Protein AF-A0A8D8CVH4-F1 (afdb_monomer_lite)

Sequence (253 aa):
HSLKVRNIEPQYGFVSPDFIPFRFASGGGRELHFIEEKEIDLAEVIQTAPPKIPLDITLRAHWLCVDGVQPTIPENPPPLSKDVQALDSVNPVNKLDKAHIKDTTGKPAIGKAHKLKNVETVHVKQLATHELSVEQQLYYKEITEACVGSDEARRAEALTSLACDPGLHEMLPRMCTFIAEGVKVNVVQNNLALLIYLMRMVRALLDNPALYLEKYLHELIPSVSTCIVSRQLCMRPELDNHWALRDFAARLM

pLDDT: mean 79.5, std 17.19, range [31.86, 95.38]

Foldseek 3Di:
DVCVVVVHDDDPDPDDPDDFDFDWDDDDPDIDTDTDDDDDDPVVVVPDDDDDDDDDDDDDDDDCDDPNHGDPDPVYDDDDDPVVVVVCVVDVVVVVVVVVVPPPDDDPDDDDPPPPPPPPPPPPVPPPPPVQPPVRVVLLVQLVCQLQDPDPVSNVVSLQCLQEPLPCASVVVVLLVCLLVQLVVQQVVLPLVSLQSSLSSLVSNVNRPSYDCVVSCVSNVVSLVCLQPPPGNHPDPVPDPSVVSNVSSVVSD

InterPro domains:
  IPR011442 TAF6, C-terminal HEAT repeat domain [PF07571] (129-253)
  IPR011442 TAF6, C-terminal HEAT repeat domain [cd08050] (130-253)
  IPR037796 Transcription initiation factor TFIID subunit 6 [PTHR10221] (2-253)
  IPR046344 TAF6, C-terminal HEAT repeat domain superfamily [G3DSA:1.25.40.770] (128-253)

Structure (mmCIF, N/CA/C/O backbone):
data_AF-A0A8D8CVH4-F1
#
_entry.id   AF-A0A8D8CVH4-F1
#
loop_
_atom_site.group_PDB
_atom_site.id
_atom_site.type_symbol
_atom_site.label_atom_id
_atom_site.label_alt_id
_atom_site.label_comp_id
_atom_site.label_asym_id
_atom_site.label_entity_id
_atom_site.label_seq_id
_atom_site.pdbx_PDB_ins_code
_atom_site.Cartn_x
_atom_site.Cartn_y
_atom_site.Cartn_z
_atom_site.occupancy
_atom_site.B_iso_or_equiv
_atom_site.auth_seq_id
_atom_site.auth_comp_id
_atom_site.auth_asym_id
_atom_site.auth_atom_id
_atom_site.pdbx_PDB_model_num
ATOM 1 N N . HIS A 1 1 ? -19.198 -13.249 38.532 1.00 79.38 1 HIS A N 1
ATOM 2 C CA . HIS A 1 1 ? -18.646 -14.459 37.875 1.00 79.38 1 HIS A CA 1
ATOM 3 C C . HIS A 1 1 ? -17.746 -15.277 38.810 1.00 79.38 1 HIS A C 1
ATOM 5 O O . HIS A 1 1 ? -17.952 -16.476 38.938 1.00 79.38 1 HIS A O 1
ATOM 11 N N . SER A 1 2 ? -16.801 -14.654 39.522 1.00 89.50 2 SER A N 1
ATOM 12 C CA . SER A 1 2 ? -15.841 -15.345 40.405 1.00 89.50 2 SER A CA 1
ATOM 13 C C . SER A 1 2 ? -16.466 -16.130 41.571 1.00 89.50 2 SER A C 1
ATOM 15 O O . SER A 1 2 ? -15.973 -17.204 41.898 1.00 89.50 2 SER A O 1
ATOM 17 N N . LEU A 1 3 ? -17.569 -15.646 42.162 1.00 90.81 3 LEU A N 1
ATOM 18 C CA . LEU A 1 3 ? -18.294 -16.355 43.236 1.00 90.81 3 LEU A CA 1
ATOM 19 C C . LEU A 1 3 ? -18.851 -17.707 42.763 1.00 90.81 3 LEU A C 1
ATOM 21 O O . LEU A 1 3 ? -18.673 -18.716 43.434 1.00 90.81 3 LEU A O 1
ATOM 25 N N . LYS A 1 4 ? -19.408 -17.744 41.545 1.00 91.31 4 LYS A N 1
ATOM 26 C CA . LYS A 1 4 ? -19.922 -18.966 40.910 1.00 91.31 4 LYS A CA 1
ATOM 27 C C . LYS A 1 4 ? -18.815 -19.995 40.666 1.00 91.31 4 LYS A C 1
ATOM 29 O O . LYS A 1 4 ? -19.024 -21.175 40.896 1.00 91.31 4 LYS A O 1
ATOM 34 N N . VAL A 1 5 ? -17.631 -19.549 40.238 1.00 95.38 5 VAL A N 1
ATOM 35 C CA . VAL A 1 5 ? -16.463 -20.427 40.022 1.00 95.38 5 VAL A CA 1
ATOM 36 C C . VAL A 1 5 ? -15.972 -21.049 41.333 1.00 95.38 5 VAL A C 1
ATOM 38 O O . VAL A 1 5 ? -15.478 -22.170 41.336 1.00 95.38 5 VAL A O 1
ATOM 41 N N . ARG A 1 6 ? -16.120 -20.336 42.454 1.00 93.88 6 ARG A N 1
ATOM 42 C CA . ARG A 1 6 ? -15.716 -20.803 43.788 1.00 93.88 6 ARG A CA 1
ATOM 43 C C . ARG A 1 6 ? -16.820 -21.544 44.550 1.00 93.88 6 ARG A C 1
ATOM 45 O O . ARG A 1 6 ? -16.617 -21.837 45.722 1.00 93.88 6 ARG A O 1
ATOM 52 N N . ASN A 1 7 ? -17.958 -21.843 43.916 1.00 92.62 7 ASN A N 1
ATOM 53 C CA . ASN A 1 7 ? -19.139 -22.434 44.563 1.00 92.62 7 ASN A CA 1
ATOM 54 C C . ASN A 1 7 ? -19.618 -21.652 45.801 1.00 92.62 7 ASN A C 1
ATOM 56 O O . ASN A 1 7 ? -20.109 -22.236 46.762 1.00 92.62 7 ASN A O 1
ATOM 60 N N . ILE A 1 8 ? -19.461 -20.328 45.782 1.00 94.62 8 ILE A N 1
ATOM 61 C CA . ILE A 1 8 ? -19.985 -19.435 46.817 1.00 94.62 8 ILE A CA 1
ATOM 62 C C . ILE A 1 8 ? -21.368 -18.956 46.370 1.00 94.62 8 ILE A C 1
ATOM 64 O O . ILE A 1 8 ? -21.587 -18.708 45.179 1.00 94.62 8 ILE A O 1
ATOM 68 N N . GLU A 1 9 ? -22.288 -18.815 47.324 1.00 93.00 9 GLU A N 1
ATOM 69 C CA . GLU A 1 9 ? -23.633 -18.300 47.072 1.00 93.00 9 GLU A CA 1
ATOM 70 C C . GLU A 1 9 ? -23.592 -16.926 46.373 1.00 93.00 9 GLU A C 1
ATOM 72 O O . GLU A 1 9 ? -22.756 -16.071 46.698 1.00 93.00 9 GLU A O 1
ATOM 77 N N . PRO A 1 10 ? -24.458 -16.700 45.369 1.00 89.56 10 PRO A N 1
ATOM 78 C CA . PRO A 1 10 ? -24.497 -15.442 44.643 1.00 89.56 10 PRO A CA 1
ATOM 79 C C . PRO A 1 10 ? -25.004 -14.310 45.538 1.00 89.56 10 PRO A C 1
ATOM 81 O O . PRO A 1 10 ? -26.037 -14.419 46.192 1.00 89.56 10 PRO A O 1
ATOM 84 N N . GLN A 1 11 ? -24.292 -13.188 45.511 1.00 88.62 11 GLN A N 1
ATOM 85 C CA . GLN A 1 11 ? -24.735 -11.951 46.138 1.00 88.62 11 GLN A CA 1
ATOM 86 C C . GLN A 1 11 ? -25.621 -11.169 45.160 1.00 88.62 11 GLN A C 1
ATOM 88 O O . GLN A 1 11 ? -25.183 -10.816 44.062 1.00 88.62 11 GLN A O 1
ATOM 93 N N . TYR A 1 12 ? -26.869 -10.918 45.554 1.00 88.19 12 TYR A N 1
ATOM 94 C CA . TYR A 1 12 ? -27.852 -10.155 44.780 1.00 88.19 12 TYR A CA 1
ATOM 95 C C . TYR A 1 12 ? -27.855 -8.676 45.193 1.00 88.19 12 TYR A C 1
ATOM 97 O O . TYR A 1 12 ? -27.412 -8.340 46.285 1.00 88.19 12 TYR A O 1
ATOM 105 N N . GLY A 1 13 ? -28.346 -7.792 44.318 1.00 84.62 13 GLY A N 1
ATOM 106 C CA . GLY A 1 13 ? -28.493 -6.357 44.618 1.00 84.62 13 GLY A CA 1
ATOM 107 C C . GLY A 1 13 ? -27.258 -5.485 44.354 1.00 84.62 13 GLY A C 1
ATOM 108 O O . GLY A 1 13 ? -27.301 -4.289 44.595 1.00 84.62 13 GLY A O 1
ATOM 109 N N . PHE A 1 14 ? -26.173 -6.043 43.805 1.00 82.69 14 PHE A N 1
ATOM 110 C CA . PHE A 1 14 ? -24.928 -5.308 43.511 1.00 82.69 14 PHE A CA 1
ATOM 111 C C . PHE A 1 14 ? -24.824 -4.786 42.069 1.00 82.69 14 PHE A C 1
ATOM 113 O O . PHE A 1 14 ? -23.746 -4.411 41.614 1.00 82.69 14 PHE A O 1
ATOM 120 N N . VAL A 1 15 ? -25.929 -4.793 41.324 1.00 81.56 15 VAL A N 1
ATOM 121 C CA . VAL A 1 15 ? -25.988 -4.271 39.956 1.00 81.56 15 VAL A CA 1
ATOM 122 C C . VAL A 1 15 ? -26.946 -3.090 39.964 1.00 81.56 15 VAL A C 1
ATOM 124 O O . VAL A 1 15 ? -28.157 -3.280 39.952 1.00 81.56 15 VAL A O 1
ATOM 127 N N . SER A 1 16 ? -26.388 -1.883 40.012 1.00 79.19 16 SER A N 1
ATOM 128 C CA . SER A 1 16 ? -27.126 -0.631 39.849 1.00 79.19 16 SER A CA 1
ATOM 129 C C . SER A 1 16 ? -26.650 0.055 38.567 1.00 79.19 16 SER A C 1
ATOM 131 O O . SER A 1 16 ? -25.435 0.143 38.365 1.00 79.19 16 SER A O 1
ATOM 133 N N . PRO A 1 17 ? -27.558 0.523 37.691 1.00 74.50 17 PRO A N 1
ATOM 134 C CA . PRO A 1 17 ? -27.182 1.389 36.576 1.00 74.50 17 PRO A CA 1
ATOM 135 C C . PRO A 1 17 ? -26.706 2.766 37.064 1.00 74.50 17 PRO A C 1
ATOM 137 O O . PRO A 1 17 ? -25.886 3.400 36.402 1.00 74.50 17 PRO A O 1
ATOM 140 N N . ASP A 1 18 ? -27.184 3.199 38.232 1.00 77.00 18 ASP A N 1
A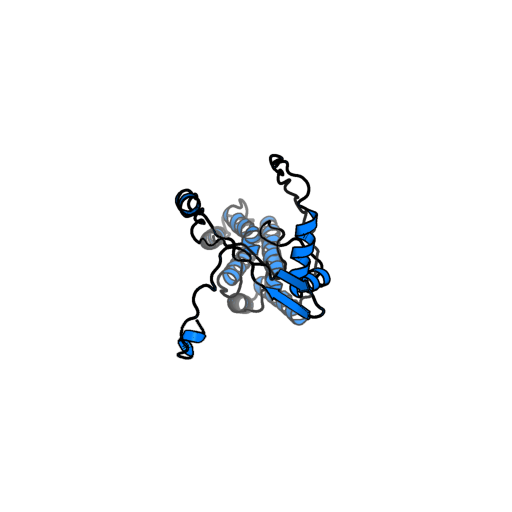TOM 141 C CA . ASP A 1 18 ? -26.884 4.502 38.807 1.00 77.00 18 ASP A CA 1
ATOM 142 C C . ASP A 1 18 ? -25.694 4.440 39.765 1.00 77.00 18 ASP A C 1
ATOM 144 O O . ASP A 1 18 ? -25.484 3.454 40.480 1.00 77.00 18 ASP A O 1
ATOM 148 N N . PHE A 1 19 ? -24.928 5.531 39.799 1.00 79.75 19 PHE A N 1
ATOM 149 C CA . PHE A 1 19 ? -23.835 5.710 40.745 1.00 79.75 19 PHE A CA 1
ATOM 150 C C . PHE A 1 19 ? -24.379 5.884 42.169 1.00 79.75 19 PHE A C 1
ATOM 152 O O . PHE A 1 19 ? -25.115 6.829 42.448 1.00 79.75 19 PHE A O 1
ATOM 159 N N . ILE A 1 20 ? -23.967 4.998 43.079 1.00 78.38 20 ILE A N 1
ATOM 160 C CA . ILE A 1 20 ? -24.346 5.035 44.495 1.00 78.38 20 ILE A CA 1
ATOM 161 C C . ILE A 1 20 ? -23.150 5.564 45.305 1.00 78.38 20 ILE A C 1
ATOM 163 O O . ILE A 1 20 ? -22.201 4.813 45.544 1.00 78.38 20 ILE A O 1
ATOM 167 N N . PRO A 1 21 ? -23.139 6.847 45.716 1.00 78.06 21 PRO A N 1
ATOM 168 C CA . PRO A 1 21 ? -22.044 7.393 46.509 1.00 78.06 21 PRO A CA 1
ATOM 169 C C . PRO A 1 21 ? -22.054 6.836 47.936 1.00 78.06 21 PRO A C 1
ATOM 171 O O . PRO A 1 21 ? -23.101 6.773 48.581 1.00 78.06 21 PRO A O 1
ATOM 174 N N . PHE A 1 22 ? -20.871 6.529 48.473 1.00 78.31 22 PHE A N 1
ATOM 175 C CA . PHE A 1 22 ? -20.713 6.300 49.909 1.00 78.31 22 PHE A CA 1
ATOM 176 C C . PHE A 1 22 ? -20.937 7.614 50.655 1.00 78.31 22 PHE A C 1
ATOM 178 O O . PHE A 1 22 ? -20.214 8.589 50.433 1.00 78.31 22 PHE A O 1
ATOM 185 N N . ARG A 1 23 ? -21.936 7.649 51.540 1.00 78.88 23 ARG A N 1
ATOM 186 C CA . ARG A 1 23 ? -22.211 8.820 52.373 1.00 78.88 23 ARG A CA 1
ATOM 187 C C . ARG A 1 23 ? -21.583 8.667 53.749 1.00 78.88 23 ARG A C 1
ATOM 189 O O . ARG A 1 23 ? -21.316 7.563 54.225 1.00 78.88 23 ARG A O 1
ATOM 196 N N . PHE A 1 24 ? -21.318 9.811 54.364 1.00 79.50 24 PHE A N 1
ATOM 197 C CA . PHE A 1 24 ? -20.642 9.925 55.645 1.00 79.50 24 PHE A CA 1
ATOM 198 C C . PHE A 1 24 ? -21.585 10.543 56.672 1.00 79.50 24 PHE A C 1
ATOM 200 O O . PHE A 1 24 ? -22.189 11.586 56.410 1.00 79.50 24 PHE A O 1
ATOM 207 N N . ALA A 1 25 ? -21.687 9.919 57.842 1.00 73.81 25 ALA A N 1
ATOM 208 C CA . ALA A 1 25 ? -22.305 10.516 59.017 1.00 73.81 25 ALA A CA 1
ATOM 209 C C . ALA A 1 25 ? -21.262 10.598 60.140 1.00 73.81 25 ALA A C 1
ATOM 211 O O . ALA A 1 25 ? -20.613 9.603 60.467 1.00 73.81 25 ALA A O 1
ATOM 212 N N . SER A 1 26 ? -21.121 11.778 60.748 1.00 72.00 26 SER A N 1
ATOM 213 C CA . SER A 1 26 ? -20.300 11.982 61.945 1.00 72.00 26 SER A CA 1
ATOM 214 C C . SER A 1 26 ? -21.182 12.427 63.102 1.00 72.00 26 SER A C 1
ATOM 216 O O . SER A 1 26 ? -21.886 13.434 63.016 1.00 72.00 26 SER A O 1
ATOM 218 N N . GLY A 1 27 ? -21.156 11.648 64.182 1.00 66.56 27 GLY A N 1
ATOM 219 C CA . GLY A 1 27 ? -21.864 11.932 65.425 1.00 66.56 27 GLY A CA 1
ATOM 220 C C . GLY A 1 27 ? -21.229 11.165 66.584 1.00 66.56 27 GLY A C 1
ATOM 221 O O . GLY A 1 27 ? -21.054 9.953 66.509 1.00 66.56 27 GLY A O 1
ATOM 222 N N . GLY A 1 28 ? -20.847 11.869 67.656 1.00 67.25 28 GLY A N 1
ATOM 223 C CA . GLY A 1 28 ? -20.329 11.250 68.887 1.00 67.25 28 GLY A CA 1
ATOM 224 C C . GLY A 1 28 ? -18.870 10.764 68.851 1.00 67.25 28 GLY A C 1
ATOM 225 O O . GLY A 1 28 ? -18.497 9.934 69.674 1.00 67.25 28 GLY A O 1
ATOM 226 N N . GLY A 1 29 ? -18.039 11.260 67.926 1.00 73.25 29 GLY A N 1
ATOM 227 C CA . GLY A 1 29 ? -16.602 10.937 67.866 1.00 73.25 29 GLY A CA 1
ATOM 228 C C . GLY A 1 29 ? -16.249 9.643 67.121 1.00 73.25 29 GLY A C 1
ATOM 229 O O . GLY A 1 29 ? -15.123 9.166 67.239 1.00 73.25 29 GLY A O 1
ATOM 230 N N . ARG A 1 30 ? -17.189 9.068 66.359 1.00 71.75 30 ARG A N 1
ATOM 231 C CA . ARG A 1 30 ? -16.946 7.942 65.445 1.00 71.75 30 ARG A CA 1
ATOM 232 C C . ARG A 1 30 ? -17.431 8.289 64.043 1.00 71.75 30 ARG A C 1
ATOM 234 O O . ARG A 1 30 ? -18.472 8.920 63.880 1.00 71.75 30 ARG A O 1
ATOM 241 N N . GLU A 1 31 ? -16.663 7.853 63.057 1.00 76.69 31 GLU A N 1
ATOM 242 C CA . GLU A 1 31 ? -16.975 7.988 61.639 1.00 76.69 31 GLU A CA 1
ATOM 243 C C . GLU A 1 31 ? -17.727 6.743 61.161 1.00 76.69 31 GLU A C 1
ATOM 245 O O . GLU A 1 31 ? -17.272 5.619 61.387 1.00 76.69 31 GLU A O 1
ATOM 250 N N . LEU A 1 32 ? -18.895 6.932 60.540 1.00 80.12 32 LEU A N 1
ATOM 251 C CA . LEU A 1 32 ? -19.716 5.847 60.004 1.00 80.12 32 LEU A CA 1
ATOM 252 C C . LEU A 1 32 ? -20.032 6.110 58.530 1.00 80.12 32 LEU A C 1
ATOM 254 O O . LEU A 1 32 ? -20.471 7.200 58.151 1.00 80.12 32 LEU A O 1
ATOM 258 N N . HIS A 1 33 ? -19.837 5.080 57.709 1.00 80.56 33 HIS A N 1
ATOM 259 C CA . HIS A 1 33 ? -20.249 5.073 56.311 1.00 80.56 33 HIS A CA 1
ATOM 260 C C . HIS A 1 33 ? -21.588 4.365 56.175 1.00 80.56 33 HIS A C 1
ATOM 262 O O . HIS A 1 33 ? -21.781 3.285 56.737 1.00 80.56 33 HIS A O 1
ATOM 268 N N . PHE A 1 34 ? -22.496 4.961 55.410 1.00 83.44 34 PHE A N 1
ATOM 269 C CA . PHE A 1 34 ? -23.781 4.352 55.100 1.00 83.44 34 PHE A CA 1
ATOM 270 C C . PHE A 1 34 ? -24.150 4.576 53.636 1.00 83.44 34 PHE A C 1
ATOM 272 O O . PHE A 1 34 ? -23.663 5.499 52.973 1.00 83.44 34 PHE A O 1
ATOM 279 N N . ILE A 1 35 ? -25.010 3.694 53.142 1.00 81.88 35 ILE A N 1
ATOM 280 C CA . ILE A 1 35 ? -25.651 3.814 51.840 1.00 81.88 35 ILE A CA 1
ATOM 281 C C . ILE A 1 35 ? -27.057 4.334 52.118 1.00 81.88 35 ILE A C 1
ATOM 283 O O . ILE A 1 35 ? -27.775 3.767 52.938 1.00 81.88 35 ILE A O 1
ATOM 287 N N . GLU A 1 36 ? -27.420 5.456 51.503 1.00 80.12 36 GLU A N 1
ATOM 288 C CA . GLU A 1 36 ? -28.783 5.971 51.599 1.00 80.12 36 GLU A CA 1
ATOM 289 C C . GLU A 1 36 ? -29.673 5.188 50.633 1.00 80.12 36 GLU A C 1
ATOM 291 O O . GLU A 1 36 ? -29.460 5.223 49.421 1.00 80.12 36 GLU A O 1
ATOM 296 N N . GLU A 1 37 ? -30.674 4.500 51.174 1.00 80.69 37 GLU A N 1
ATOM 297 C CA . GLU A 1 37 ? -31.701 3.813 50.397 1.00 80.69 37 GLU A CA 1
ATOM 298 C C . GLU A 1 37 ? -32.962 4.676 50.379 1.00 80.69 37 GLU A C 1
ATOM 300 O O . GLU A 1 37 ? -33.663 4.808 51.382 1.00 80.69 37 GLU A O 1
ATOM 305 N N . LYS A 1 38 ? -33.230 5.314 49.238 1.00 82.25 38 LYS A N 1
ATOM 306 C CA . LYS A 1 38 ? -34.445 6.105 49.047 1.00 82.25 38 LYS A CA 1
ATOM 307 C C . LYS A 1 38 ? -35.578 5.191 48.586 1.00 82.25 38 LYS A C 1
ATOM 309 O O . LYS A 1 38 ? -35.436 4.491 47.588 1.00 82.25 38 LYS A O 1
ATOM 314 N N . GLU A 1 39 ? -36.711 5.246 49.276 1.00 86.44 39 GLU A N 1
ATOM 315 C CA . GLU A 1 39 ? -37.936 4.576 48.837 1.00 86.44 39 GLU A CA 1
ATOM 316 C C . GLU A 1 39 ? -38.477 5.239 47.557 1.00 86.44 39 GLU A C 1
ATOM 318 O O . GLU A 1 39 ? -38.505 6.469 47.442 1.00 86.44 39 GLU A O 1
ATOM 323 N N . ILE A 1 40 ? -38.879 4.421 46.582 1.00 85.00 40 ILE A N 1
ATOM 324 C CA . ILE A 1 40 ? -39.384 4.860 45.272 1.00 85.00 40 ILE A CA 1
ATOM 325 C C . ILE A 1 40 ? -40.837 4.405 45.137 1.00 85.00 40 ILE A C 1
ATOM 327 O O . ILE A 1 40 ? -41.174 3.282 45.518 1.00 85.00 40 ILE A O 1
ATOM 331 N N . ASP A 1 41 ? -41.694 5.259 44.576 1.00 91.50 41 ASP A N 1
ATOM 332 C CA . ASP A 1 41 ? -43.073 4.890 44.268 1.00 91.50 41 ASP A CA 1
ATOM 333 C C . ASP A 1 41 ? -43.125 3.937 43.060 1.00 91.50 41 ASP A C 1
ATOM 335 O O . ASP A 1 41 ? -42.573 4.200 41.990 1.00 91.50 41 ASP A O 1
ATOM 339 N N . LEU A 1 42 ? -43.844 2.826 43.211 1.00 90.62 42 LEU A N 1
ATOM 340 C CA . LEU A 1 42 ? -44.063 1.838 42.154 1.00 90.62 42 LEU A CA 1
ATOM 341 C C . LEU A 1 42 ? -44.753 2.453 40.928 1.00 90.62 42 LEU A C 1
ATOM 343 O O . LEU A 1 42 ? -44.467 2.046 39.799 1.00 90.62 42 LEU A O 1
ATOM 347 N N . ALA A 1 43 ? -45.636 3.438 41.126 1.00 92.62 43 ALA A N 1
ATOM 348 C CA . ALA A 1 43 ? -46.307 4.119 40.020 1.00 92.62 43 ALA A CA 1
ATOM 349 C C . ALA A 1 43 ? -45.319 4.907 39.140 1.00 92.62 43 ALA A C 1
ATOM 351 O O . ALA A 1 43 ? -45.471 4.929 37.917 1.00 92.62 43 ALA A O 1
ATOM 352 N N . GLU A 1 44 ? -44.283 5.492 39.746 1.00 88.06 44 GLU A N 1
ATOM 353 C CA . GLU A 1 44 ? -43.227 6.240 39.056 1.00 88.06 44 GLU A CA 1
ATOM 354 C C . GLU A 1 44 ? -42.351 5.309 38.203 1.00 88.06 44 GLU A C 1
ATOM 356 O O . GLU A 1 44 ? -42.066 5.596 37.037 1.00 88.06 44 GLU A O 1
ATOM 361 N N . VAL A 1 45 ? -42.008 4.131 38.736 1.00 86.31 45 VAL A N 1
ATOM 362 C CA . VAL A 1 45 ? -41.219 3.118 38.012 1.00 86.31 45 VAL A CA 1
ATOM 363 C C . VAL A 1 45 ? -41.960 2.619 36.769 1.00 86.31 45 VAL A C 1
ATOM 365 O O . VAL A 1 45 ? -41.361 2.490 35.703 1.00 86.31 45 VAL A O 1
ATOM 368 N N . ILE A 1 46 ? -43.272 2.385 36.870 1.00 91.06 46 ILE A N 1
ATOM 369 C CA . ILE A 1 46 ? -44.089 1.904 35.742 1.00 91.06 46 ILE A CA 1
ATOM 370 C C . ILE A 1 46 ? -44.225 2.973 34.646 1.00 91.06 46 ILE A C 1
ATOM 372 O O . ILE A 1 46 ? -44.288 2.639 33.463 1.00 91.06 46 ILE A O 1
ATOM 376 N N . GLN A 1 47 ? -44.268 4.253 35.022 1.00 91.62 47 GLN A N 1
ATOM 377 C CA . GLN A 1 47 ? -44.385 5.374 34.081 1.00 91.62 47 GLN A CA 1
ATOM 378 C C . GLN A 1 47 ? -43.045 5.779 33.445 1.00 91.62 47 GLN A C 1
ATOM 380 O O . GLN A 1 47 ? -43.022 6.614 32.537 1.00 91.62 47 GLN A O 1
ATOM 385 N N . THR A 1 48 ? -41.932 5.197 33.896 1.00 87.88 48 THR A N 1
ATOM 386 C CA . THR A 1 48 ? -40.597 5.524 33.393 1.00 87.88 48 THR A CA 1
ATOM 387 C C . THR A 1 48 ? -40.445 5.089 31.931 1.00 87.88 48 THR A C 1
ATOM 389 O O . THR A 1 48 ? -40.765 3.962 31.553 1.00 87.88 48 THR A O 1
ATOM 392 N N . ALA A 1 49 ? -39.946 5.991 31.081 1.00 90.00 49 ALA A N 1
ATOM 393 C CA . ALA A 1 49 ? -39.725 5.700 29.668 1.00 90.00 49 ALA A CA 1
ATOM 394 C C . ALA A 1 49 ? -38.640 4.617 29.479 1.00 90.00 49 ALA A C 1
ATOM 396 O O . ALA A 1 49 ? -37.646 4.614 30.209 1.00 90.00 49 ALA A O 1
ATOM 397 N N . PRO A 1 50 ? -38.777 3.725 28.479 1.00 86.25 50 PRO A N 1
ATOM 398 C CA . PRO A 1 50 ? -37.783 2.689 28.232 1.00 86.25 50 PRO A CA 1
ATOM 399 C C . PRO A 1 50 ? -36.426 3.298 27.835 1.00 86.25 50 PRO A C 1
ATOM 401 O O . PRO A 1 50 ? -36.382 4.339 27.165 1.00 86.25 50 PRO A O 1
ATOM 404 N N . PRO A 1 51 ? -35.305 2.649 28.202 1.00 86.75 51 PRO A N 1
ATOM 405 C CA . PRO A 1 51 ? -33.980 3.132 27.844 1.00 86.75 51 PRO A CA 1
ATOM 406 C C . PRO A 1 51 ? -33.774 3.095 26.326 1.00 86.75 51 PRO A C 1
ATOM 408 O O . PRO A 1 51 ? -34.282 2.219 25.622 1.00 86.75 51 PRO A O 1
ATOM 411 N N . LYS A 1 52 ? -32.990 4.046 25.809 1.00 89.50 52 LYS A N 1
ATOM 412 C CA . LYS A 1 52 ? -32.609 4.058 24.392 1.00 89.50 52 LYS A CA 1
ATOM 413 C C . LYS A 1 52 ? -31.641 2.913 24.116 1.00 89.50 52 LYS A C 1
ATOM 415 O O . LYS A 1 52 ? -30.624 2.784 24.793 1.00 89.50 52 LYS A O 1
ATOM 420 N N . ILE A 1 53 ? -31.949 2.118 23.099 1.00 90.38 53 ILE A N 1
ATOM 421 C CA . ILE A 1 53 ? -31.108 0.999 22.679 1.00 90.38 53 ILE A CA 1
ATOM 422 C C . ILE A 1 53 ? -29.977 1.548 21.791 1.00 90.38 53 ILE A C 1
ATOM 424 O O . ILE A 1 53 ? -30.259 2.338 20.883 1.00 90.38 53 ILE A O 1
ATOM 428 N N . PRO A 1 54 ? -28.707 1.181 22.045 1.00 92.06 54 PRO A N 1
ATOM 429 C CA . PRO A 1 54 ? -27.597 1.522 21.161 1.00 92.06 54 PRO A CA 1
ATOM 430 C C . PRO A 1 54 ? -27.774 0.956 19.746 1.00 92.06 54 PRO A C 1
ATOM 432 O O . PRO A 1 54 ? -28.517 0.003 19.526 1.00 92.06 54 PRO A O 1
ATOM 435 N N . LEU A 1 55 ? -27.056 1.539 18.786 1.00 92.56 55 LEU A N 1
ATOM 436 C CA . LEU A 1 55 ? -26.940 0.968 17.444 1.00 92.56 55 LEU A CA 1
ATOM 437 C C . LEU A 1 55 ? -26.153 -0.346 17.480 1.00 92.56 55 LEU A C 1
ATOM 439 O O . LEU A 1 55 ? -25.336 -0.568 18.376 1.00 92.56 55 LEU A O 1
ATOM 443 N N . ASP A 1 56 ? -26.378 -1.178 16.467 1.00 94.00 56 ASP A N 1
ATOM 444 C CA . ASP A 1 56 ? -25.667 -2.442 16.309 1.00 94.00 56 ASP A CA 1
ATOM 445 C C . ASP A 1 56 ? -24.161 -2.247 16.087 1.00 94.00 56 ASP A C 1
ATOM 447 O O . ASP A 1 56 ? -23.690 -1.219 15.585 1.00 94.00 56 ASP A O 1
ATOM 451 N N . ILE A 1 57 ? -23.394 -3.271 16.461 1.00 93.81 57 ILE A N 1
ATOM 452 C CA . ILE A 1 57 ? -21.933 -3.257 16.379 1.00 93.81 57 ILE A CA 1
ATOM 453 C C . ILE A 1 57 ? -21.510 -3.273 14.905 1.00 93.81 57 ILE A C 1
ATOM 455 O O . ILE A 1 57 ? -21.837 -4.195 14.161 1.00 93.81 57 ILE A O 1
ATOM 459 N N . THR A 1 58 ? -20.731 -2.273 14.490 1.00 94.81 58 THR A N 1
ATOM 460 C CA . THR A 1 58 ? -20.161 -2.184 13.138 1.00 94.81 58 THR A CA 1
ATOM 461 C C . THR A 1 58 ? -18.658 -1.927 13.196 1.00 94.81 58 THR A C 1
ATOM 463 O O . THR A 1 58 ? -18.153 -1.310 14.134 1.00 94.81 58 THR A O 1
ATOM 466 N N . LEU A 1 59 ? -17.928 -2.421 12.192 1.00 94.12 59 LEU A N 1
ATOM 467 C CA . LEU A 1 59 ? -16.486 -2.218 12.057 1.00 94.12 59 LEU A CA 1
ATOM 468 C C . LEU A 1 59 ? -16.202 -1.195 10.959 1.00 94.12 59 LEU A C 1
ATOM 470 O O . LEU A 1 59 ? -16.731 -1.293 9.852 1.00 94.12 59 LEU A O 1
ATOM 474 N N . ARG A 1 60 ? -15.324 -0.235 11.257 1.00 92.00 60 ARG A N 1
ATOM 475 C CA . ARG A 1 60 ? -14.833 0.759 10.300 1.00 92.00 60 ARG A CA 1
ATOM 476 C C . ARG A 1 60 ? -13.308 0.732 10.279 1.00 92.00 60 ARG A C 1
ATOM 478 O O . ARG A 1 60 ? -12.674 1.010 11.292 1.00 92.00 60 ARG A O 1
ATOM 485 N N . ALA A 1 61 ? -12.733 0.407 9.124 1.00 91.69 61 ALA A N 1
ATOM 486 C CA . ALA A 1 61 ? -11.288 0.379 8.926 1.00 91.69 61 ALA A CA 1
ATOM 487 C C . ALA A 1 61 ? -10.753 1.758 8.503 1.00 91.69 61 ALA A C 1
ATOM 489 O O . ALA A 1 61 ? -11.416 2.492 7.769 1.00 91.69 61 ALA A O 1
ATOM 490 N N . HIS A 1 62 ? -9.549 2.095 8.964 1.00 89.69 62 HIS A N 1
ATOM 491 C CA . HIS A 1 62 ? -8.782 3.268 8.542 1.00 89.69 62 HIS A CA 1
ATOM 492 C C . HIS A 1 62 ? -7.280 2.990 8.698 1.00 89.69 62 HIS A C 1
ATOM 494 O O . HIS A 1 62 ? -6.883 2.064 9.406 1.00 89.69 62 HIS A O 1
ATOM 500 N N . TRP A 1 63 ? -6.446 3.797 8.043 1.00 86.12 63 TRP A N 1
ATOM 501 C CA . TRP A 1 63 ? -4.992 3.694 8.153 1.00 86.12 63 TRP A CA 1
ATOM 502 C C . TRP A 1 63 ? -4.493 4.327 9.453 1.00 86.12 63 TRP A C 1
ATOM 504 O O . TRP A 1 63 ? -4.528 5.549 9.611 1.00 86.12 63 TRP A O 1
ATOM 514 N N . LEU A 1 64 ? -3.976 3.500 10.361 1.00 87.31 64 LEU A N 1
ATOM 515 C CA . LEU A 1 64 ? -3.330 3.975 11.585 1.00 87.31 64 LEU A CA 1
ATOM 516 C C . LEU A 1 64 ? -1.924 4.528 11.308 1.00 87.31 64 LEU A C 1
ATOM 518 O O . LEU A 1 64 ? -1.535 5.541 11.885 1.00 87.31 64 LEU A O 1
ATOM 522 N N . CYS A 1 65 ? -1.165 3.875 10.426 1.00 83.19 65 CYS A N 1
ATOM 523 C CA . CYS A 1 65 ? 0.155 4.319 9.992 1.00 83.19 65 CYS A CA 1
ATOM 524 C C . CYS A 1 65 ? 0.428 3.925 8.535 1.00 83.19 65 CYS A C 1
ATOM 526 O O . CYS A 1 65 ? -0.095 2.928 8.039 1.00 83.19 65 CYS A O 1
ATOM 528 N N . VAL A 1 66 ? 1.255 4.725 7.866 1.00 82.12 66 VAL A N 1
ATOM 529 C CA . VAL A 1 66 ? 1.848 4.445 6.555 1.00 82.12 66 VAL A CA 1
ATOM 530 C C . VAL A 1 66 ? 3.353 4.650 6.720 1.00 82.12 66 VAL A C 1
ATOM 532 O O . VAL A 1 66 ? 3.784 5.747 7.073 1.00 82.12 66 VAL A O 1
ATOM 535 N N . ASP A 1 67 ? 4.143 3.588 6.548 1.00 75.00 67 ASP A N 1
ATOM 536 C CA . ASP A 1 67 ? 5.603 3.565 6.762 1.00 75.00 67 ASP A CA 1
ATOM 537 C C . ASP A 1 67 ? 6.043 4.122 8.127 1.00 75.00 67 ASP A C 1
ATOM 539 O O . ASP A 1 67 ? 6.956 4.937 8.244 1.00 75.00 67 ASP A O 1
ATOM 543 N N . GLY A 1 68 ? 5.334 3.723 9.186 1.00 78.94 68 GLY A N 1
ATOM 544 C CA . GLY A 1 68 ? 5.619 4.160 10.556 1.00 78.94 68 GLY A CA 1
ATOM 545 C C . GLY A 1 68 ? 5.183 5.595 10.878 1.00 78.94 68 GLY A C 1
ATOM 546 O O . GLY A 1 68 ? 5.258 5.998 12.039 1.00 78.94 68 GLY A O 1
ATOM 547 N N . VAL A 1 69 ? 4.669 6.349 9.900 1.00 81.25 69 VAL A N 1
ATOM 548 C CA . VAL A 1 69 ? 4.123 7.697 10.101 1.00 81.25 69 VAL A CA 1
ATOM 549 C C . VAL A 1 69 ? 2.601 7.632 10.187 1.00 81.25 69 VAL A C 1
ATOM 551 O O . VAL A 1 69 ? 1.933 7.061 9.328 1.00 81.25 69 VAL A O 1
ATOM 554 N N . GLN A 1 70 ? 2.030 8.228 11.230 1.00 81.81 70 GLN A N 1
ATOM 555 C CA . GLN A 1 70 ? 0.582 8.317 11.393 1.00 81.81 70 GLN A CA 1
ATOM 556 C C . GLN A 1 70 ? 0.003 9.404 10.469 1.00 81.81 70 GLN A C 1
ATOM 558 O O . GLN A 1 70 ? 0.385 10.570 10.605 1.00 81.81 70 GLN A O 1
ATOM 563 N N . PRO A 1 71 ? -0.913 9.073 9.537 1.00 82.62 71 PRO A N 1
ATOM 564 C CA . PRO A 1 71 ? -1.513 10.071 8.664 1.00 82.62 71 PRO A CA 1
ATOM 565 C C . PRO A 1 71 ? -2.477 10.966 9.445 1.00 82.62 71 PRO A C 1
ATOM 567 O O . PRO A 1 71 ? -3.182 10.513 10.348 1.00 82.62 71 PRO A O 1
ATOM 570 N N . THR A 1 72 ? -2.556 12.239 9.061 1.00 83.56 72 THR A N 1
ATOM 571 C CA . THR A 1 72 ? -3.431 13.240 9.688 1.00 83.56 72 THR A CA 1
ATOM 572 C C . THR A 1 72 ? -4.862 13.142 9.153 1.00 83.56 72 THR A C 1
ATOM 574 O O . THR A 1 72 ? -5.358 14.062 8.499 1.00 83.56 72 THR A O 1
ATOM 577 N N . ILE A 1 73 ? -5.511 12.002 9.385 1.00 83.56 73 ILE A N 1
ATOM 578 C CA . ILE A 1 73 ? -6.938 11.793 9.106 1.00 83.56 73 ILE A CA 1
ATOM 579 C C . ILE A 1 73 ? -7.773 12.064 10.368 1.00 83.56 73 ILE A C 1
ATOM 581 O O . ILE A 1 73 ? -7.239 11.932 11.469 1.00 83.56 73 ILE A O 1
ATOM 585 N N . PRO A 1 74 ? -9.064 12.428 10.247 1.00 83.31 74 PRO A N 1
ATOM 586 C CA . PRO A 1 74 ? -9.928 12.715 11.399 1.00 83.31 74 PRO A CA 1
ATOM 587 C C . PRO A 1 74 ? -10.024 11.579 12.425 1.00 83.31 74 PRO A C 1
ATOM 589 O O . PRO A 1 74 ? -10.276 11.832 13.600 1.00 83.31 74 PRO A O 1
ATOM 592 N N . GLU A 1 75 ? -9.856 10.337 11.973 1.00 84.81 75 GLU A N 1
ATOM 593 C CA . GLU A 1 75 ? -9.881 9.134 12.803 1.00 84.81 75 GLU A CA 1
ATOM 594 C C . GLU A 1 75 ? -8.611 8.958 13.656 1.00 84.81 75 GLU A C 1
ATOM 596 O O . GLU A 1 75 ? -8.669 8.300 14.693 1.00 84.81 75 GLU A O 1
ATOM 601 N N . ASN A 1 76 ? -7.485 9.564 13.257 1.00 85.62 76 ASN A N 1
ATOM 602 C CA . ASN A 1 76 ? -6.220 9.486 13.984 1.00 85.62 76 ASN A CA 1
ATOM 603 C C . ASN A 1 76 ? -6.070 10.653 14.976 1.00 85.62 76 ASN A C 1
ATOM 605 O O . ASN A 1 76 ? -6.528 11.769 14.709 1.00 85.62 76 ASN A O 1
ATOM 609 N N . PRO A 1 77 ? -5.403 10.437 16.126 1.00 82.06 77 PRO A N 1
ATOM 610 C CA . PRO A 1 77 ? -5.138 11.508 17.073 1.00 82.06 77 PRO A CA 1
ATOM 611 C C . PRO A 1 77 ? -4.258 12.600 16.439 1.00 82.06 77 PRO A C 1
ATOM 613 O O . PRO A 1 77 ? -3.408 12.308 15.594 1.00 82.06 77 PRO A O 1
ATOM 616 N N . PRO A 1 78 ? -4.424 13.869 16.852 1.00 78.25 78 PRO A N 1
ATOM 617 C CA . PRO A 1 78 ? -3.541 14.934 16.401 1.00 78.25 78 PRO A CA 1
ATOM 618 C C . PRO A 1 78 ? -2.097 14.642 16.841 1.00 78.25 78 PRO A C 1
ATOM 620 O O . PRO A 1 78 ? -1.892 14.032 17.895 1.00 78.25 78 PRO A O 1
ATOM 623 N N . PRO A 1 79 ? -1.089 15.098 16.077 1.00 71.94 79 PRO A N 1
ATOM 624 C CA . PRO A 1 79 ? 0.310 14.899 16.430 1.00 71.94 79 PRO A CA 1
ATOM 625 C C . PRO A 1 79 ? 0.609 15.594 17.766 1.00 71.94 79 PRO A C 1
ATOM 627 O O . PRO A 1 79 ? 0.729 16.815 17.848 1.00 71.94 79 PRO A O 1
ATOM 630 N N . LEU A 1 80 ? 0.690 14.798 18.829 1.00 72.25 80 LEU A N 1
ATOM 631 C CA . LEU A 1 80 ? 1.090 15.201 20.176 1.00 72.25 80 LEU A CA 1
ATOM 632 C C . LEU A 1 80 ? 2.524 14.724 20.419 1.00 72.25 80 LEU A C 1
ATOM 634 O O . LEU A 1 80 ? 2.948 13.712 19.859 1.00 72.25 80 LEU A O 1
ATOM 638 N N . SER A 1 81 ? 3.278 15.428 21.263 1.00 74.19 81 SER A N 1
ATOM 639 C CA . SER A 1 81 ? 4.607 14.954 21.657 1.00 74.19 81 SER A CA 1
ATOM 640 C C . SER A 1 81 ? 4.504 13.636 22.433 1.00 74.19 81 SER A C 1
ATOM 642 O O . SER A 1 81 ? 3.536 13.401 23.164 1.00 74.19 81 SER A O 1
ATOM 644 N N . LYS A 1 82 ? 5.524 12.777 22.291 1.00 68.12 82 LYS A N 1
ATOM 645 C CA . LYS A 1 82 ? 5.602 11.480 22.986 1.00 68.12 82 LYS A CA 1
ATOM 646 C C . LYS 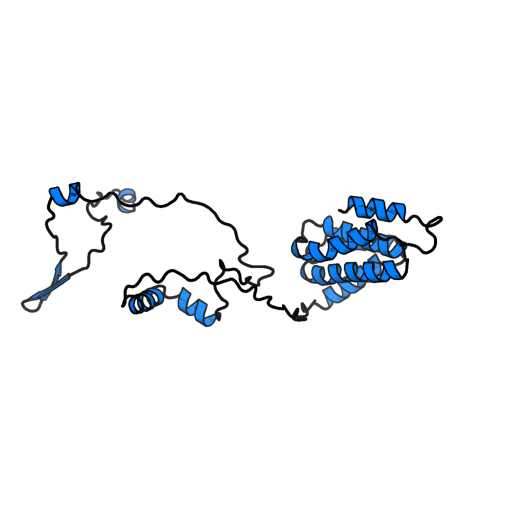A 1 82 ? 5.453 11.635 24.502 1.00 68.12 82 LYS A C 1
ATOM 648 O O . LYS A 1 82 ? 4.771 10.829 25.122 1.00 68.12 82 LYS A O 1
ATOM 653 N N . ASP A 1 83 ? 6.003 12.707 25.072 1.00 74.75 83 ASP A N 1
ATOM 654 C CA . ASP A 1 83 ? 5.922 12.998 26.508 1.00 74.75 83 ASP A CA 1
ATOM 655 C C . ASP A 1 83 ? 4.483 13.272 26.963 1.00 74.75 83 ASP A C 1
ATOM 657 O O . ASP A 1 83 ? 4.050 12.789 28.008 1.00 74.75 83 ASP A O 1
ATOM 661 N N . VAL A 1 84 ? 3.708 14.000 26.151 1.00 72.44 84 VAL A N 1
ATOM 662 C CA . VAL A 1 84 ? 2.301 14.304 26.448 1.00 72.44 84 VAL A CA 1
ATOM 663 C C . VAL A 1 84 ? 1.434 13.054 26.294 1.00 72.44 84 VAL A C 1
ATOM 665 O O . VAL A 1 84 ? 0.550 12.824 27.117 1.00 72.44 84 VAL A O 1
ATOM 668 N N . GLN A 1 85 ? 1.706 12.216 25.289 1.00 69.56 85 GLN A N 1
ATOM 669 C CA . GLN A 1 85 ? 1.007 10.938 25.115 1.00 69.56 85 GLN A CA 1
ATOM 670 C C . GLN A 1 85 ? 1.316 9.949 26.249 1.00 69.56 85 GLN A C 1
ATOM 672 O O . GLN A 1 85 ? 0.409 9.271 26.735 1.00 69.56 85 GLN A O 1
ATOM 677 N N . ALA A 1 86 ? 2.571 9.888 26.704 1.00 70.69 86 ALA A N 1
ATOM 678 C CA . ALA A 1 86 ? 2.974 9.053 27.831 1.00 70.69 86 ALA A CA 1
ATOM 679 C C . ALA A 1 86 ? 2.270 9.488 29.124 1.00 70.69 86 ALA A C 1
ATOM 681 O O . ALA A 1 86 ? 1.714 8.640 29.819 1.00 70.69 86 ALA A O 1
ATOM 682 N N . LEU A 1 87 ? 2.210 10.798 29.405 1.00 72.69 87 LEU A N 1
ATOM 683 C CA . LEU A 1 87 ? 1.496 11.340 30.568 1.00 72.69 87 LEU A CA 1
ATOM 684 C C . LEU A 1 87 ? -0.010 11.020 30.555 1.00 72.69 87 LEU A C 1
ATOM 686 O O . LEU A 1 87 ? -0.590 10.746 31.605 1.00 72.69 87 LEU A O 1
ATOM 690 N N . ASP A 1 88 ? -0.642 11.059 29.379 1.00 67.31 88 ASP A N 1
ATOM 691 C CA . ASP A 1 88 ? -2.078 10.786 29.213 1.00 67.31 88 ASP A CA 1
ATOM 692 C C . ASP A 1 88 ? -2.402 9.281 29.295 1.00 67.31 88 ASP A C 1
ATOM 694 O O . ASP A 1 88 ? -3.498 8.896 29.700 1.00 67.31 88 ASP A O 1
ATOM 698 N N . SER A 1 89 ? -1.435 8.418 28.964 1.00 68.25 89 SER A N 1
ATOM 699 C CA . SER A 1 89 ? -1.590 6.954 29.001 1.00 68.25 89 SER A CA 1
ATOM 700 C C . SER A 1 89 ? -1.467 6.369 30.411 1.00 68.25 89 SER A C 1
ATOM 702 O O . SER A 1 89 ? -2.052 5.326 30.694 1.00 68.25 89 SER A O 1
ATOM 704 N N . VAL A 1 90 ? -0.719 7.026 31.305 1.00 69.00 90 VAL A N 1
ATOM 705 C CA . VAL A 1 90 ? -0.460 6.519 32.666 1.00 69.00 90 VAL A CA 1
ATOM 706 C C . VAL A 1 90 ? -1.548 6.873 33.681 1.00 69.00 90 VAL A C 1
ATOM 708 O O . VAL A 1 90 ? -1.598 6.248 34.734 1.00 69.00 90 VAL A O 1
ATOM 711 N N . ASN A 1 91 ? -2.429 7.840 33.394 1.00 57.66 91 ASN A N 1
ATOM 712 C CA . ASN A 1 91 ? -3.478 8.269 34.327 1.00 57.66 91 ASN A CA 1
ATOM 713 C C . ASN A 1 91 ? -4.771 8.694 33.604 1.00 57.66 91 ASN A C 1
ATOM 715 O O . ASN A 1 91 ? -4.961 9.884 33.338 1.00 57.66 91 ASN A O 1
ATOM 719 N N . PRO A 1 92 ? -5.722 7.769 33.361 1.00 57.62 92 PRO A N 1
ATOM 720 C CA . PRO A 1 92 ? -7.029 8.108 32.784 1.00 57.62 92 PRO A CA 1
ATOM 721 C C . PRO A 1 92 ? -7.866 9.060 33.664 1.00 57.62 92 PRO A C 1
ATOM 723 O O . PRO A 1 92 ? -8.811 9.674 33.173 1.00 57.62 92 PRO A O 1
ATOM 726 N N . VAL A 1 93 ? -7.503 9.237 34.940 1.00 58.00 93 VAL A N 1
ATOM 727 C CA . VAL A 1 93 ? -8.163 10.163 35.879 1.00 58.00 93 VAL A CA 1
ATOM 728 C C . VAL A 1 93 ? -7.958 11.632 35.483 1.00 58.00 93 VAL A C 1
ATOM 730 O O . VAL A 1 93 ? -8.895 12.420 35.566 1.00 58.00 93 VAL A O 1
ATOM 733 N N . ASN A 1 94 ? -6.802 11.994 34.912 1.00 58.06 94 ASN A N 1
ATOM 734 C CA . ASN A 1 94 ? -6.528 13.373 34.477 1.00 58.06 94 ASN A CA 1
ATOM 735 C C . ASN A 1 94 ? -7.467 13.849 33.347 1.00 58.06 94 ASN A C 1
ATOM 737 O O . ASN A 1 94 ? -7.648 15.054 33.145 1.00 58.06 94 ASN A O 1
ATOM 741 N N . LYS A 1 95 ? -8.072 12.918 32.591 1.00 55.75 95 LYS A N 1
ATOM 742 C CA . LYS A 1 95 ? -9.096 13.228 31.579 1.00 55.75 95 LYS A CA 1
ATOM 743 C C . LYS A 1 95 ? -10.451 13.570 32.198 1.00 55.75 95 LYS A C 1
ATOM 745 O O . LYS A 1 95 ? -11.157 14.405 31.634 1.00 55.75 95 LYS A O 1
ATOM 750 N N . LEU A 1 96 ? -10.796 12.974 33.340 1.00 55.88 96 LEU A N 1
ATOM 751 C CA . LEU A 1 96 ? -12.049 13.246 34.052 1.00 55.88 96 LEU A CA 1
ATOM 752 C C . LEU A 1 96 ? -12.039 14.652 34.673 1.00 55.88 96 LEU A C 1
ATOM 754 O O . LEU A 1 96 ? -13.023 15.379 34.544 1.00 55.88 96 LEU A O 1
ATOM 758 N N . ASP A 1 97 ? -10.899 15.098 35.206 1.00 52.97 97 ASP A N 1
ATOM 759 C CA . ASP A 1 97 ? -10.766 16.448 35.776 1.00 52.97 97 ASP A CA 1
ATOM 760 C C . ASP A 1 97 ? -10.916 17.561 34.724 1.00 52.97 97 ASP A C 1
ATOM 762 O O . ASP A 1 97 ? -11.469 18.628 34.998 1.00 52.97 97 ASP A O 1
ATOM 766 N N . LYS A 1 98 ? -10.490 17.316 33.475 1.00 52.47 98 LYS A N 1
ATOM 767 C CA . LYS A 1 98 ? -10.672 18.274 32.367 1.00 52.47 98 LYS A CA 1
ATOM 768 C C . LYS A 1 98 ? -12.104 18.323 31.833 1.00 52.47 98 LYS A C 1
ATOM 770 O O . LYS A 1 98 ? -12.498 19.357 31.289 1.00 52.47 98 LYS A O 1
ATOM 775 N N . ALA A 1 99 ? -12.875 17.243 31.966 1.00 49.72 99 ALA A N 1
ATOM 776 C CA . ALA A 1 99 ? -14.283 17.221 31.569 1.00 49.72 99 ALA A CA 1
ATOM 777 C C . ALA A 1 99 ? -15.141 18.083 32.511 1.00 49.72 99 ALA A C 1
ATOM 779 O O . ALA A 1 99 ? -16.036 18.792 32.055 1.00 49.72 99 ALA A O 1
ATOM 780 N N . HIS A 1 100 ? -14.791 18.131 33.799 1.00 42.16 100 HIS A N 1
ATOM 781 C CA . HIS A 1 100 ? -15.573 18.845 34.808 1.00 42.16 100 HIS A CA 1
ATOM 782 C C . HIS A 1 100 ? -15.512 20.385 34.711 1.00 42.16 100 HIS A C 1
ATOM 784 O O . HIS A 1 100 ? -16.325 21.069 35.332 1.00 42.16 100 HIS A O 1
ATOM 790 N N . ILE A 1 101 ? -14.594 20.948 33.911 1.00 46.91 101 ILE A N 1
ATOM 791 C CA . ILE A 1 101 ? -14.467 22.406 33.705 1.00 46.91 101 ILE A CA 1
ATOM 792 C C . ILE A 1 101 ? -15.355 22.913 32.547 1.00 46.91 101 ILE A C 1
ATOM 794 O O . ILE A 1 101 ? -15.601 24.115 32.449 1.00 46.91 101 ILE A O 1
ATOM 798 N N . LYS A 1 102 ? -15.886 22.040 31.674 1.00 43.19 102 LYS A N 1
ATOM 799 C CA . LYS A 1 102 ? -16.673 22.468 30.496 1.00 43.19 102 LYS A CA 1
ATOM 800 C C . LYS A 1 102 ? -18.195 22.432 30.648 1.00 43.19 102 LYS A C 1
ATOM 802 O O . LYS A 1 102 ? -18.871 22.965 29.773 1.00 43.19 102 LYS A O 1
ATOM 807 N N . ASP A 1 103 ? -18.727 21.939 31.761 1.00 37.28 103 ASP A N 1
ATOM 808 C CA . ASP A 1 103 ? -20.173 21.924 32.020 1.00 37.28 103 ASP A CA 1
ATOM 809 C C . ASP A 1 103 ? -20.621 23.100 32.898 1.00 37.28 103 ASP A C 1
ATOM 811 O O . ASP A 1 103 ? -21.266 22.947 33.929 1.00 37.28 103 ASP A O 1
ATOM 815 N N . THR A 1 104 ? -20.308 24.322 32.467 1.00 39.28 104 THR A N 1
ATOM 816 C CA . THR A 1 104 ? -21.063 25.511 32.887 1.00 39.28 104 THR A CA 1
ATOM 817 C C . THR A 1 104 ? -21.327 26.396 31.677 1.00 39.28 104 THR A C 1
ATOM 819 O O . THR A 1 104 ? -20.578 27.313 31.368 1.00 39.28 104 THR A O 1
ATOM 822 N N . THR A 1 105 ? -22.390 26.064 30.943 1.00 34.16 105 THR A N 1
ATOM 823 C CA . THR A 1 105 ? -23.382 26.968 30.323 1.00 34.16 105 THR A CA 1
ATOM 824 C C . THR A 1 105 ? -24.042 26.254 29.145 1.00 34.16 105 THR A C 1
ATOM 826 O O . THR A 1 105 ? -23.497 26.135 28.051 1.00 34.16 105 THR A O 1
ATOM 829 N N . GLY A 1 106 ? -25.264 25.775 29.373 1.00 41.47 106 GLY A N 1
ATOM 830 C CA . GLY A 1 106 ? -26.109 25.253 28.312 1.00 41.47 106 GLY A CA 1
ATOM 831 C C . GLY A 1 106 ? -26.428 26.331 27.277 1.00 41.47 106 GLY A C 1
ATOM 832 O O . GLY A 1 106 ? -26.991 27.371 27.610 1.00 41.47 106 GLY A O 1
ATOM 833 N N . LYS A 1 107 ? -26.099 26.045 26.015 1.00 31.86 107 LYS A N 1
ATOM 834 C CA . LYS A 1 107 ? -26.810 26.488 24.806 1.00 31.86 107 LYS A CA 1
ATOM 835 C C . LYS A 1 107 ? -26.425 25.542 23.659 1.00 31.86 107 LYS A C 1
ATOM 837 O O . LYS A 1 107 ? -25.235 25.407 23.380 1.00 31.86 107 LYS A O 1
ATOM 842 N N . PRO A 1 108 ? -27.385 24.907 22.961 1.00 36.56 108 PRO A N 1
ATOM 843 C CA . PRO A 1 108 ? -27.086 24.107 21.783 1.00 36.56 108 PRO A CA 1
ATOM 844 C C . PRO A 1 108 ? -26.812 25.064 20.618 1.00 36.56 108 PRO A C 1
ATOM 846 O O . PRO A 1 108 ? -27.718 25.490 19.904 1.00 36.56 108 PRO A O 1
ATOM 849 N N . ALA A 1 109 ? -25.555 25.469 20.452 1.00 31.98 109 ALA A N 1
ATOM 850 C CA . ALA A 1 109 ? -25.133 26.170 19.253 1.00 31.98 109 ALA A CA 1
ATOM 851 C C . ALA A 1 109 ? -24.956 25.136 18.138 1.00 31.98 109 ALA A C 1
ATOM 853 O O . ALA A 1 109 ? -24.011 24.351 18.144 1.00 31.98 109 ALA A O 1
ATOM 854 N N . ILE A 1 110 ? -25.908 25.155 17.205 1.00 36.44 110 ILE A N 1
ATOM 855 C CA . ILE A 1 110 ? -25.846 24.582 15.859 1.00 36.44 110 ILE A CA 1
ATOM 856 C C . ILE A 1 110 ? -24.395 24.602 15.370 1.00 36.44 110 ILE A C 1
ATOM 858 O O . ILE A 1 110 ? -23.821 25.668 15.125 1.00 36.44 110 ILE A O 1
ATOM 862 N N . GLY A 1 111 ? -23.800 23.411 15.283 1.00 36.31 111 GLY A N 1
ATOM 863 C CA . GLY A 1 111 ? -22.449 23.213 14.789 1.00 36.31 111 GLY A CA 1
ATOM 864 C C . GLY A 1 111 ? -22.368 23.739 13.367 1.00 36.31 111 GLY A C 1
ATOM 865 O O . GLY A 1 111 ? -22.850 23.109 12.427 1.00 36.31 111 GLY A O 1
ATOM 866 N N . LYS A 1 112 ? -21.773 24.924 13.215 1.00 33.75 112 LYS A N 1
ATOM 867 C CA . LYS A 1 112 ? -21.305 25.414 11.926 1.00 33.75 112 LYS A CA 1
ATOM 868 C C . LYS A 1 112 ? -20.444 24.311 11.333 1.00 33.75 112 LYS A C 1
ATOM 870 O O . LYS A 1 112 ? -19.451 23.917 11.940 1.00 33.75 112 LYS A O 1
ATOM 875 N N . ALA A 1 113 ? -20.847 23.835 10.159 1.00 38.06 113 ALA A N 1
ATOM 876 C CA . ALA A 1 113 ? -20.026 23.019 9.293 1.00 38.06 113 ALA A CA 1
ATOM 877 C C . ALA A 1 113 ? -18.630 23.648 9.231 1.00 38.06 113 ALA A C 1
ATOM 879 O O . ALA A 1 113 ? -18.431 24.694 8.603 1.00 38.06 113 ALA A O 1
ATOM 880 N N . HIS A 1 114 ? -17.669 23.023 9.910 1.00 38.59 114 HIS A N 1
ATOM 881 C CA . HIS A 1 114 ? -16.272 23.225 9.597 1.00 38.59 114 HIS A CA 1
ATOM 882 C C . HIS A 1 114 ? -16.120 22.696 8.178 1.00 38.59 114 HIS A C 1
ATOM 884 O O . HIS A 1 114 ? -15.968 21.500 7.950 1.00 38.59 114 HIS A O 1
ATOM 890 N N . LYS A 1 115 ? -16.244 23.610 7.208 1.00 34.84 115 LYS A N 1
ATOM 891 C CA . LYS A 1 115 ? -15.691 23.428 5.876 1.00 34.84 115 LYS A CA 1
ATOM 892 C C . LYS A 1 115 ? -14.271 22.932 6.102 1.00 34.84 115 LYS A C 1
ATOM 894 O O . LYS A 1 115 ? -13.428 23.700 6.572 1.00 34.84 115 LYS A O 1
ATOM 899 N N . LEU A 1 116 ? -14.047 21.654 5.808 1.00 44.00 116 LEU A N 1
ATOM 900 C CA . LEU A 1 116 ? -12.732 21.113 5.527 1.00 44.00 116 LEU A CA 1
ATOM 901 C C . LEU A 1 116 ? -12.191 21.989 4.394 1.00 44.00 116 LEU A C 1
ATOM 903 O O . LEU A 1 116 ? -12.487 21.786 3.220 1.00 44.00 116 LEU A O 1
ATOM 907 N N . LYS A 1 117 ? -11.464 23.050 4.749 1.00 35.53 117 LYS A N 1
ATOM 908 C CA . LYS A 1 117 ? -10.439 23.543 3.848 1.00 35.53 117 LYS A CA 1
ATOM 909 C C . LYS A 1 117 ? -9.522 22.345 3.710 1.00 35.53 117 LYS A C 1
ATOM 911 O O . LYS A 1 117 ? -8.944 21.928 4.711 1.00 35.53 117 LYS A O 1
ATOM 916 N N . ASN A 1 118 ? -9.460 21.783 2.506 1.00 42.16 118 ASN A N 1
ATOM 917 C CA . ASN A 1 118 ? -8.310 21.013 2.076 1.00 42.16 118 ASN A CA 1
ATOM 918 C C . ASN A 1 118 ? -7.101 21.875 2.424 1.00 42.16 118 ASN A C 1
ATOM 920 O O . ASN A 1 118 ? -6.774 22.830 1.720 1.00 42.16 118 ASN A O 1
ATOM 924 N N . VAL A 1 119 ? -6.500 21.606 3.578 1.00 41.25 119 VAL A N 1
ATOM 925 C CA . VAL A 1 119 ? -5.124 21.981 3.797 1.00 41.25 119 VAL A CA 1
ATOM 926 C C . VAL A 1 119 ? -4.412 21.003 2.889 1.00 41.25 119 VAL A C 1
ATOM 928 O O . VAL A 1 119 ? -4.145 19.867 3.270 1.00 41.25 119 VAL A O 1
ATOM 931 N N . GLU A 1 120 ? -4.220 21.418 1.638 1.00 42.16 120 GLU A N 1
ATOM 932 C CA . GLU A 1 120 ? -3.126 20.922 0.827 1.00 42.16 120 GLU A CA 1
ATOM 933 C C . GLU A 1 120 ? -1.878 21.235 1.644 1.00 42.16 120 GLU A C 1
ATOM 935 O O . GLU A 1 120 ? -1.273 22.304 1.551 1.00 42.16 120 GLU A O 1
ATOM 940 N N . THR A 1 121 ? -1.547 20.324 2.555 1.00 43.22 121 THR A N 1
ATOM 941 C CA . THR A 1 121 ? -0.209 20.234 3.083 1.00 43.22 121 THR A CA 1
ATOM 942 C C . THR A 1 121 ? 0.607 19.875 1.862 1.00 43.22 121 THR A C 1
ATOM 944 O O . THR A 1 121 ? 0.664 18.720 1.434 1.00 43.22 121 THR A O 1
ATOM 947 N N . VAL A 1 122 ? 1.178 20.910 1.243 1.00 43.34 122 VAL A N 1
ATOM 948 C CA . VAL A 1 122 ? 2.339 20.769 0.383 1.00 43.34 122 VAL A CA 1
ATOM 949 C C . VAL A 1 122 ? 3.345 20.051 1.263 1.00 43.3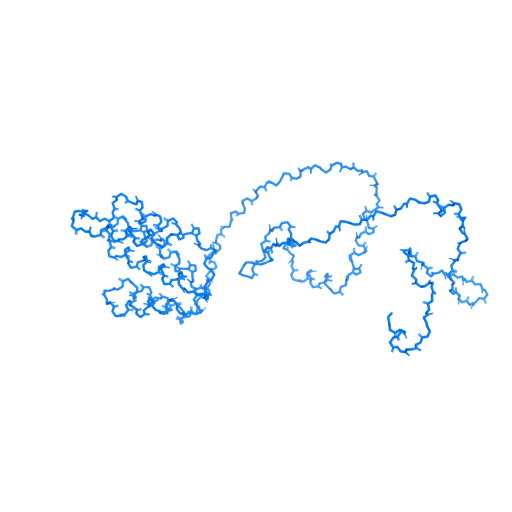4 122 VAL A C 1
ATOM 951 O O . VAL A 1 122 ? 4.053 20.656 2.067 1.00 43.34 122 VAL A O 1
ATOM 954 N N . HIS A 1 123 ? 3.333 18.725 1.169 1.00 41.88 123 HIS A N 1
ATOM 955 C CA . HIS A 1 123 ? 4.437 17.902 1.576 1.00 41.88 123 HIS A CA 1
ATOM 956 C C . HIS A 1 123 ? 5.535 18.341 0.625 1.00 41.88 123 HIS A C 1
ATOM 958 O O . HIS A 1 123 ? 5.681 17.813 -0.477 1.00 41.88 123 HIS A O 1
ATOM 964 N N . VAL A 1 124 ? 6.289 19.363 1.037 1.00 43.31 124 VAL A N 1
ATOM 965 C CA . VAL A 1 124 ? 7.681 19.447 0.641 1.00 43.31 124 VAL A CA 1
ATOM 966 C C . VAL A 1 124 ? 8.193 18.084 1.043 1.00 43.31 124 VAL A C 1
ATOM 968 O O . VAL A 1 124 ? 8.295 17.808 2.238 1.00 43.31 124 VAL A O 1
ATOM 971 N N . LYS A 1 125 ? 8.325 17.195 0.050 1.00 43.44 125 LYS A N 1
ATOM 972 C CA . LYS A 1 125 ? 8.934 15.882 0.181 1.00 43.44 125 LYS A CA 1
ATOM 973 C C . LYS A 1 125 ? 10.253 16.212 0.845 1.00 43.44 125 LYS A C 1
ATOM 975 O O . LYS A 1 125 ? 11.155 16.718 0.178 1.00 43.44 125 LYS A O 1
ATOM 980 N N . GLN A 1 126 ? 10.308 16.096 2.176 1.00 39.28 126 GLN A N 1
ATOM 981 C CA . GLN A 1 126 ? 11.561 16.212 2.878 1.00 39.28 126 GLN A CA 1
ATOM 982 C C . GLN A 1 126 ? 12.390 15.189 2.137 1.00 39.28 126 GLN A C 1
ATOM 984 O O . GLN A 1 126 ? 11.998 14.023 2.031 1.00 39.28 126 GLN A O 1
ATOM 989 N N . LEU A 1 127 ? 13.470 15.656 1.521 1.00 41.69 127 LEU A N 1
ATOM 990 C CA . LEU A 1 127 ? 14.508 14.803 0.988 1.00 41.69 127 LEU A CA 1
ATOM 991 C C . LEU A 1 127 ? 15.203 14.172 2.206 1.00 41.69 127 LEU A C 1
ATOM 993 O O . LEU A 1 127 ? 16.396 14.339 2.411 1.00 41.69 127 LEU A O 1
ATOM 997 N N . ALA A 1 128 ? 14.414 13.533 3.075 1.00 45.22 128 ALA A N 1
ATOM 998 C CA . ALA A 1 128 ? 14.835 12.602 4.077 1.00 45.22 128 ALA A CA 1
ATOM 999 C C . ALA A 1 128 ? 15.373 11.459 3.240 1.00 45.22 128 ALA A C 1
ATOM 1001 O O . ALA A 1 128 ? 14.645 10.613 2.716 1.00 45.22 128 ALA A O 1
ATOM 1002 N N . THR A 1 129 ? 16.670 11.563 2.991 1.00 49.78 129 THR A N 1
ATOM 1003 C CA . THR A 1 129 ? 17.521 10.453 2.650 1.00 49.78 129 THR A CA 1
ATOM 1004 C C . THR A 1 129 ? 17.117 9.340 3.600 1.00 49.78 129 THR A C 1
ATOM 1006 O O . THR A 1 129 ? 17.473 9.371 4.772 1.00 49.78 129 THR A O 1
ATOM 1009 N N . HIS A 1 130 ? 16.326 8.381 3.115 1.00 52.91 130 HIS A N 1
ATOM 1010 C CA . HIS A 1 130 ? 16.436 7.032 3.638 1.00 52.91 130 HIS A CA 1
ATOM 1011 C C . HIS A 1 130 ? 17.939 6.784 3.591 1.00 52.91 130 HIS A C 1
ATOM 1013 O O . HIS A 1 130 ? 18.510 6.828 2.490 1.00 52.91 130 HIS A O 1
ATOM 1019 N N . GLU A 1 131 ? 18.585 6.766 4.758 1.00 63.50 131 GLU A N 1
ATOM 1020 C CA . GLU A 1 131 ? 20.024 6.571 4.879 1.00 63.50 131 GLU A CA 1
ATOM 1021 C C . GLU A 1 131 ? 20.268 5.130 4.478 1.00 63.50 131 GLU A C 1
ATOM 1023 O O . GLU A 1 131 ? 20.317 4.212 5.286 1.00 63.50 131 GLU A O 1
ATOM 1028 N N . LEU A 1 132 ? 20.281 4.944 3.165 1.00 75.19 132 LEU A N 1
ATOM 1029 C CA . LEU A 1 132 ? 20.499 3.679 2.535 1.00 75.19 132 LEU A CA 1
ATOM 1030 C C . LEU A 1 132 ? 21.914 3.281 2.938 1.00 75.19 132 LEU A C 1
ATOM 1032 O O . LEU A 1 132 ? 22.849 4.061 2.722 1.00 75.19 132 LEU A O 1
ATOM 1036 N N . SER A 1 133 ? 22.057 2.115 3.562 1.00 86.00 133 SER A N 1
ATOM 1037 C CA . SER A 1 133 ? 23.357 1.576 3.949 1.00 86.00 133 SER A CA 1
ATOM 1038 C C . SER A 1 133 ? 24.298 1.576 2.743 1.00 86.00 133 SER A C 1
ATOM 1040 O O . SER A 1 133 ? 23.852 1.464 1.599 1.00 86.00 133 SER A O 1
ATOM 1042 N N . VAL A 1 134 ? 25.606 1.673 2.983 1.00 86.75 134 VAL A N 1
ATOM 1043 C CA . VAL A 1 134 ? 26.616 1.612 1.914 1.00 86.75 134 VAL A CA 1
ATOM 1044 C C . VAL A 1 134 ? 26.408 0.366 1.044 1.00 86.75 134 VAL A C 1
ATOM 1046 O O . VAL A 1 134 ? 26.412 0.471 -0.179 1.00 86.75 134 VAL A O 1
ATOM 1049 N N . GLU A 1 135 ? 26.103 -0.777 1.661 1.00 88.50 135 GLU A N 1
ATOM 1050 C CA . GLU A 1 135 ? 25.814 -2.037 0.962 1.00 88.50 135 GLU A CA 1
ATOM 1051 C C . GLU A 1 135 ? 24.571 -1.943 0.070 1.00 88.50 135 GLU A C 1
ATOM 1053 O O . GLU A 1 135 ? 24.577 -2.365 -1.082 1.00 88.50 135 GLU A O 1
ATOM 1058 N N . GLN A 1 136 ? 23.502 -1.324 0.569 1.00 89.06 136 GLN A N 1
ATOM 1059 C CA . GLN A 1 136 ? 22.267 -1.138 -0.190 1.00 89.06 136 GLN A CA 1
ATOM 1060 C C . GLN A 1 136 ? 22.453 -0.121 -1.332 1.00 89.06 136 GLN A C 1
ATOM 1062 O O . GLN A 1 136 ? 21.840 -0.262 -2.387 1.00 89.06 136 GLN A O 1
ATOM 1067 N N . GLN A 1 137 ? 23.304 0.897 -1.160 1.00 88.69 137 GLN A N 1
ATOM 1068 C CA . GLN A 1 137 ? 23.661 1.826 -2.239 1.00 88.69 137 GLN A CA 1
ATOM 1069 C C . GLN A 1 137 ? 24.473 1.135 -3.333 1.00 88.69 137 GLN A C 1
ATOM 1071 O O . GLN A 1 137 ? 24.204 1.356 -4.516 1.00 88.69 137 GLN A O 1
ATOM 1076 N N . LEU A 1 138 ? 25.442 0.301 -2.946 1.00 90.25 138 LEU A N 1
ATOM 1077 C CA . LEU A 1 138 ? 26.224 -0.509 -3.878 1.00 90.25 138 LEU A CA 1
ATOM 1078 C C . LEU A 1 138 ? 25.317 -1.472 -4.644 1.00 90.25 138 LEU A C 1
ATOM 1080 O O . LEU A 1 138 ? 25.343 -1.467 -5.872 1.00 90.25 138 LEU A O 1
ATOM 1084 N N . TYR A 1 139 ? 24.440 -2.184 -3.939 1.00 91.94 139 TYR A N 1
ATOM 1085 C CA . TYR A 1 139 ? 23.461 -3.076 -4.549 1.00 91.94 139 TYR A CA 1
ATOM 1086 C C . TYR A 1 139 ? 22.489 -2.324 -5.478 1.00 91.94 139 TYR A C 1
ATOM 1088 O O . TYR A 1 139 ? 22.276 -2.741 -6.614 1.00 91.94 139 TYR A O 1
ATOM 1096 N N . TYR A 1 140 ? 21.953 -1.165 -5.068 1.00 92.25 140 TYR A N 1
ATOM 1097 C CA . TYR A 1 140 ? 21.110 -0.327 -5.934 1.00 92.25 140 TYR A CA 1
ATOM 1098 C C . TYR A 1 140 ? 21.838 0.077 -7.221 1.00 92.25 140 TYR A C 1
ATOM 1100 O O . TYR A 1 140 ? 21.265 0.007 -8.312 1.00 92.25 140 TYR A O 1
ATOM 1108 N N . LYS A 1 141 ? 23.102 0.495 -7.110 1.00 92.00 141 LYS A N 1
ATOM 1109 C CA . LYS A 1 141 ? 23.922 0.863 -8.265 1.00 92.00 141 LYS A CA 1
ATOM 1110 C C . LYS A 1 141 ? 24.154 -0.340 -9.181 1.00 92.00 141 LYS A C 1
ATOM 1112 O O . LYS A 1 141 ? 23.946 -0.233 -10.384 1.00 92.00 141 LYS A O 1
ATOM 1117 N N . GLU A 1 142 ? 24.533 -1.478 -8.617 1.00 93.12 142 GLU A N 1
ATOM 1118 C CA . GLU A 1 142 ? 24.823 -2.692 -9.377 1.00 93.12 142 GLU A CA 1
ATOM 1119 C C . GLU A 1 142 ? 23.582 -3.223 -10.103 1.00 93.12 142 GLU A C 1
ATOM 1121 O O . GLU A 1 142 ? 23.651 -3.511 -11.296 1.00 93.12 142 GLU A O 1
ATOM 1126 N N . ILE A 1 143 ? 22.426 -3.259 -9.436 1.00 93.56 143 ILE A N 1
ATOM 1127 C CA . ILE A 1 143 ? 21.157 -3.676 -10.044 1.00 93.56 143 ILE A CA 1
ATOM 1128 C C . ILE A 1 143 ? 20.719 -2.714 -11.146 1.00 93.56 143 ILE A C 1
ATOM 1130 O O . ILE A 1 143 ? 20.328 -3.158 -12.225 1.00 93.56 143 ILE A O 1
ATOM 1134 N N . THR A 1 144 ? 20.790 -1.399 -10.919 1.00 92.12 144 THR A N 1
ATOM 1135 C CA . THR A 1 144 ? 20.376 -0.422 -11.943 1.00 92.12 144 THR A CA 1
ATOM 1136 C C . THR A 1 144 ? 21.286 -0.465 -13.173 1.00 92.12 144 THR A C 1
ATOM 1138 O O . THR A 1 144 ? 20.787 -0.417 -14.301 1.00 92.12 144 THR A O 1
ATOM 1141 N N . GLU A 1 145 ? 22.595 -0.649 -12.983 1.00 92.25 145 GLU A N 1
ATOM 1142 C CA . GLU A 1 145 ? 23.553 -0.863 -14.073 1.00 92.25 145 GLU A CA 1
ATOM 1143 C C . GLU A 1 145 ? 23.339 -2.211 -14.779 1.00 92.25 145 GLU A C 1
ATOM 1145 O O . GLU A 1 145 ? 23.364 -2.265 -16.008 1.00 92.25 145 GLU A O 1
ATOM 1150 N N . ALA A 1 146 ? 23.073 -3.293 -14.044 1.00 93.75 146 ALA A N 1
ATOM 1151 C CA . ALA A 1 146 ? 22.824 -4.619 -14.609 1.00 93.75 146 ALA A CA 1
ATOM 1152 C C . ALA A 1 146 ? 21.513 -4.689 -15.411 1.00 93.75 146 ALA A C 1
ATOM 1154 O O . ALA A 1 146 ? 21.477 -5.297 -16.483 1.00 93.75 146 ALA A O 1
ATOM 1155 N N . CYS A 1 147 ? 20.446 -4.033 -14.942 1.00 91.19 147 CYS A N 1
ATOM 1156 C CA . CYS A 1 147 ? 19.158 -3.994 -15.637 1.00 91.19 147 CYS A CA 1
ATOM 1157 C C . CYS A 1 147 ? 19.231 -3.242 -16.978 1.00 91.19 147 CYS A C 1
ATOM 1159 O O . CYS A 1 147 ? 18.560 -3.628 -17.937 1.00 91.19 147 CYS A O 1
ATOM 1161 N N . VAL A 1 148 ? 20.049 -2.188 -17.056 1.00 88.31 148 VAL A N 1
ATOM 1162 C CA . VAL A 1 148 ? 20.208 -1.315 -18.240 1.00 88.31 148 VAL A CA 1
ATOM 1163 C C . VAL A 1 148 ? 21.432 -1.707 -19.091 1.00 88.31 148 VAL A C 1
ATOM 1165 O O . VAL A 1 148 ? 21.569 -1.263 -20.231 1.00 88.31 148 VAL A O 1
ATOM 1168 N N . GLY A 1 149 ? 22.306 -2.568 -18.567 1.00 89.62 149 GLY A N 1
ATOM 1169 C CA . GLY A 1 149 ? 23.547 -3.009 -19.200 1.00 89.62 149 GLY A CA 1
ATOM 1170 C C . GLY A 1 149 ? 23.341 -3.861 -20.453 1.00 89.62 149 GLY A C 1
ATOM 1171 O O . GLY A 1 149 ? 22.249 -4.356 -20.732 1.00 89.62 149 GLY A O 1
ATOM 1172 N N . SER A 1 150 ? 24.408 -4.045 -21.232 1.00 87.62 150 SER A N 1
ATOM 1173 C CA . SER A 1 150 ? 24.390 -4.807 -22.490 1.00 87.62 150 SER A CA 1
ATOM 1174 C C . SER A 1 150 ? 24.366 -6.327 -22.294 1.00 87.62 150 SER A C 1
ATOM 1176 O O . SER A 1 150 ? 23.797 -7.026 -23.131 1.00 87.62 150 SER A O 1
ATOM 1178 N N . ASP A 1 151 ? 24.933 -6.824 -21.195 1.00 92.75 151 ASP A N 1
ATOM 1179 C CA . ASP A 1 151 ? 25.039 -8.251 -20.880 1.00 92.75 151 ASP A CA 1
ATOM 1180 C C . ASP A 1 151 ? 23.676 -8.854 -20.493 1.00 92.75 151 ASP A C 1
ATOM 1182 O O . ASP A 1 151 ? 23.064 -8.472 -19.494 1.00 92.75 151 ASP A O 1
ATOM 1186 N N . GLU A 1 152 ? 23.186 -9.797 -21.301 1.00 90.75 152 GLU A N 1
ATOM 1187 C CA . GLU A 1 152 ? 21.887 -10.444 -21.101 1.00 90.75 152 GLU A CA 1
ATOM 1188 C C . GLU A 1 152 ? 21.873 -11.384 -19.889 1.00 90.75 152 GLU A C 1
ATOM 1190 O O . GLU A 1 152 ? 20.864 -11.429 -19.181 1.00 90.75 152 GLU A O 1
ATOM 1195 N N . ALA A 1 153 ? 22.980 -12.081 -19.608 1.00 93.25 153 ALA A N 1
ATOM 1196 C CA . ALA A 1 153 ? 23.056 -13.009 -18.481 1.00 93.25 153 ALA A CA 1
ATOM 1197 C C . ALA A 1 153 ? 22.951 -12.249 -17.154 1.00 93.25 153 ALA A C 1
ATOM 1199 O O . ALA A 1 153 ? 22.103 -12.561 -16.315 1.00 93.25 153 ALA A O 1
ATOM 1200 N N . ARG A 1 154 ? 23.734 -11.171 -17.023 1.00 93.69 154 ARG A N 1
ATOM 1201 C CA . ARG A 1 154 ? 23.701 -10.287 -15.851 1.00 93.69 154 ARG A CA 1
ATOM 1202 C C . ARG A 1 154 ? 22.342 -9.608 -15.677 1.00 93.69 154 ARG A C 1
ATOM 1204 O O . ARG A 1 154 ? 21.861 -9.455 -14.558 1.00 93.69 154 ARG A O 1
ATOM 1211 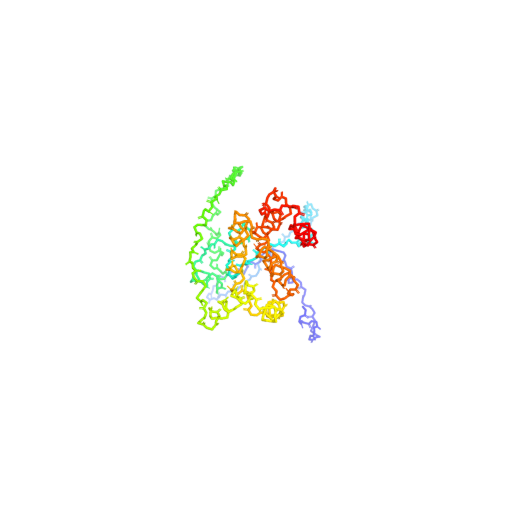N N . ARG A 1 155 ? 21.685 -9.234 -16.781 1.00 94.56 155 ARG A N 1
ATOM 1212 C CA . ARG A 1 155 ? 20.337 -8.650 -16.742 1.00 94.56 155 ARG A CA 1
ATOM 1213 C C . ARG A 1 155 ? 19.300 -9.644 -16.221 1.00 94.56 155 ARG A C 1
ATOM 1215 O O . ARG A 1 155 ? 18.445 -9.261 -15.429 1.00 94.56 155 ARG A O 1
ATOM 1222 N N . ALA A 1 156 ? 19.352 -10.899 -16.666 1.00 93.75 156 ALA A N 1
ATOM 1223 C CA . ALA A 1 156 ? 18.427 -11.939 -16.215 1.00 93.75 156 ALA A CA 1
ATOM 1224 C C . ALA A 1 156 ? 18.587 -12.240 -14.715 1.00 93.75 156 ALA A C 1
ATOM 1226 O O . ALA A 1 156 ? 17.588 -12.377 -14.005 1.00 93.75 156 ALA A O 1
ATOM 1227 N N . GLU A 1 157 ? 19.827 -12.275 -14.224 1.00 94.12 157 GLU A N 1
ATOM 1228 C CA . GLU A 1 157 ? 20.130 -12.435 -12.799 1.00 94.12 157 GLU A CA 1
ATOM 1229 C C . GLU A 1 157 ? 19.598 -11.256 -11.972 1.00 94.12 157 GLU A C 1
ATOM 1231 O O . GLU A 1 157 ? 18.864 -11.470 -11.007 1.00 94.12 157 GLU A O 1
ATOM 1236 N N . ALA A 1 158 ? 19.851 -10.016 -12.406 1.00 95.00 158 ALA A N 1
ATOM 1237 C CA . ALA A 1 158 ? 19.351 -8.818 -11.728 1.00 95.00 158 ALA A CA 1
ATOM 1238 C C . ALA A 1 158 ? 17.813 -8.762 -11.672 1.00 95.00 158 ALA A C 1
ATOM 1240 O O . ALA A 1 158 ? 17.239 -8.421 -10.640 1.00 95.00 158 ALA A O 1
ATOM 1241 N N . LEU A 1 159 ? 17.125 -9.139 -12.757 1.00 94.12 159 LEU A N 1
ATOM 1242 C CA . LEU A 1 159 ? 15.659 -9.218 -12.773 1.00 94.12 159 LEU A CA 1
ATOM 1243 C C . LEU A 1 159 ? 15.129 -10.316 -11.839 1.00 94.12 159 LEU A C 1
ATOM 1245 O O . LEU A 1 159 ? 14.097 -10.125 -11.202 1.00 94.12 159 LEU A O 1
ATOM 1249 N N . THR A 1 160 ? 15.834 -11.444 -11.734 1.00 94.12 160 THR A N 1
ATOM 1250 C CA . THR A 1 160 ? 15.464 -12.532 -10.815 1.00 94.12 160 THR A CA 1
ATOM 1251 C C . THR A 1 160 ? 15.662 -12.113 -9.358 1.00 94.12 160 THR A C 1
ATOM 1253 O O . THR A 1 160 ? 14.792 -12.360 -8.527 1.00 94.12 160 THR A O 1
ATOM 1256 N N . SER A 1 161 ? 16.764 -11.424 -9.059 1.00 93.25 161 SER A N 1
ATOM 1257 C CA . SER A 1 161 ? 17.034 -10.829 -7.745 1.00 93.25 161 SER A CA 1
ATOM 1258 C C . SER A 1 161 ? 15.924 -9.844 -7.353 1.00 93.25 161 SER A C 1
ATOM 1260 O O . SER A 1 161 ? 15.311 -10.001 -6.299 1.00 93.25 161 SER A O 1
ATOM 1262 N N . LEU A 1 162 ? 15.527 -8.934 -8.252 1.00 93.00 162 LEU A N 1
ATOM 1263 C CA . LEU A 1 162 ? 14.412 -8.006 -8.010 1.00 93.00 162 LEU A CA 1
ATOM 1264 C C . LEU A 1 162 ? 13.071 -8.699 -7.710 1.00 93.00 162 LEU A C 1
ATOM 1266 O O . LEU A 1 162 ? 12.289 -8.186 -6.907 1.00 93.00 162 LEU A O 1
ATOM 1270 N N . ALA A 1 163 ? 12.805 -9.844 -8.341 1.00 92.88 163 ALA A N 1
ATOM 1271 C CA . ALA A 1 163 ? 11.568 -10.600 -8.153 1.00 92.88 163 ALA A CA 1
ATOM 1272 C C . ALA A 1 163 ? 11.524 -11.386 -6.829 1.00 92.88 163 ALA A C 1
ATOM 1274 O O . ALA A 1 163 ? 10.441 -11.648 -6.309 1.00 92.88 163 ALA A O 1
ATOM 1275 N N . CYS A 1 164 ? 12.681 -11.760 -6.279 1.00 90.88 164 CYS A N 1
ATOM 1276 C CA . CYS A 1 164 ? 12.769 -12.633 -5.106 1.00 90.88 164 CYS A CA 1
ATOM 1277 C C . CYS A 1 164 ? 13.175 -11.906 -3.816 1.00 90.88 164 CYS A C 1
ATOM 1279 O O . CYS A 1 164 ? 12.885 -12.412 -2.731 1.00 90.88 164 CYS A O 1
ATOM 1281 N N . ASP A 1 165 ? 13.847 -10.754 -3.901 1.00 90.31 165 ASP A N 1
ATOM 1282 C CA . ASP A 1 165 ? 14.474 -10.142 -2.730 1.00 90.31 165 ASP A CA 1
ATOM 1283 C C . ASP A 1 165 ? 13.466 -9.387 -1.838 1.00 90.31 165 ASP A C 1
ATOM 1285 O O . ASP A 1 165 ? 12.833 -8.422 -2.280 1.00 90.31 165 ASP A O 1
ATOM 1289 N N . PRO A 1 166 ? 13.335 -9.761 -0.547 1.00 85.38 166 PRO A N 1
ATOM 1290 C CA . PRO A 1 166 ? 12.402 -9.117 0.380 1.00 85.38 166 PRO A CA 1
ATOM 1291 C C . PRO A 1 166 ? 12.952 -7.811 0.981 1.00 85.38 166 PRO A C 1
ATOM 1293 O O . PRO A 1 166 ? 12.196 -6.995 1.502 1.00 85.38 166 PRO A O 1
ATOM 1296 N N . GLY A 1 167 ? 14.270 -7.591 0.914 1.00 84.44 167 GLY A N 1
ATOM 1297 C CA . GLY A 1 167 ? 14.954 -6.438 1.517 1.00 84.44 167 GLY A CA 1
ATOM 1298 C C . GLY A 1 167 ? 14.867 -5.135 0.715 1.00 84.44 167 GLY A C 1
ATOM 1299 O O . GLY A 1 167 ? 15.472 -4.138 1.100 1.00 84.44 167 GLY A O 1
ATOM 1300 N N . LEU A 1 168 ? 14.134 -5.121 -0.402 1.00 86.62 168 LEU A N 1
ATOM 1301 C CA . LEU A 1 168 ? 14.126 -4.000 -1.350 1.00 86.62 168 LEU A CA 1
ATOM 1302 C C . LEU A 1 168 ? 13.197 -2.849 -0.956 1.00 86.62 168 LEU A C 1
ATOM 1304 O O . LEU A 1 168 ? 13.182 -1.821 -1.634 1.00 86.62 168 LEU A O 1
ATOM 1308 N N . HIS A 1 169 ? 12.431 -2.994 0.128 1.00 85.00 169 HIS A N 1
ATOM 1309 C CA . HIS A 1 169 ? 11.390 -2.039 0.509 1.00 85.00 169 HIS A CA 1
ATOM 1310 C C . HIS A 1 169 ? 11.916 -0.600 0.664 1.00 85.00 169 HIS A C 1
ATOM 1312 O O . HIS A 1 169 ? 11.312 0.338 0.146 1.00 85.00 169 HIS A O 1
ATOM 1318 N N . GLU A 1 170 ? 13.085 -0.421 1.286 1.00 84.81 170 GLU A N 1
ATOM 1319 C CA . GLU A 1 170 ? 13.702 0.901 1.486 1.00 84.81 170 GLU A CA 1
ATOM 1320 C C . GLU A 1 170 ? 14.219 1.533 0.182 1.00 84.81 170 GLU A C 1
ATOM 1322 O O . GLU A 1 170 ? 14.290 2.757 0.044 1.00 84.81 170 GLU A O 1
ATOM 1327 N N . MET A 1 171 ? 14.568 0.702 -0.804 1.00 88.38 171 MET A N 1
ATOM 1328 C CA . MET A 1 171 ? 15.067 1.135 -2.112 1.00 88.38 171 MET A CA 1
ATOM 1329 C C . MET A 1 171 ? 13.950 1.372 -3.127 1.00 88.38 171 MET A C 1
ATOM 1331 O O . MET A 1 171 ? 14.151 2.096 -4.107 1.00 88.38 171 MET A O 1
ATOM 1335 N N . LEU A 1 172 ? 12.774 0.788 -2.892 1.00 88.62 172 LEU A N 1
ATOM 1336 C CA . LEU A 1 172 ? 11.638 0.799 -3.804 1.00 88.62 172 LEU A CA 1
ATOM 1337 C C . LEU A 1 172 ? 11.219 2.206 -4.268 1.00 88.62 172 LEU A C 1
ATOM 1339 O O . LEU A 1 172 ? 11.073 2.377 -5.478 1.00 88.62 172 LEU A O 1
ATOM 1343 N N . PRO A 1 173 ? 11.117 3.246 -3.404 1.00 88.31 173 PRO A N 1
ATOM 1344 C CA . PRO A 1 173 ? 10.795 4.594 -3.877 1.00 88.31 173 PRO A CA 1
ATOM 1345 C C . PRO A 1 173 ? 11.802 5.108 -4.912 1.00 88.31 173 PRO A C 1
ATOM 1347 O O . PRO A 1 173 ? 11.429 5.745 -5.894 1.00 88.31 173 PRO A O 1
ATOM 1350 N N . ARG A 1 174 ? 13.094 4.825 -4.699 1.00 89.12 174 ARG A N 1
ATOM 1351 C CA . ARG A 1 174 ? 14.172 5.278 -5.584 1.00 89.12 174 ARG A CA 1
ATOM 1352 C C . ARG A 1 174 ? 14.159 4.502 -6.900 1.00 89.12 174 ARG A C 1
ATOM 1354 O O . ARG A 1 174 ? 14.358 5.101 -7.952 1.00 89.12 174 ARG A O 1
ATOM 1361 N N . MET A 1 175 ? 13.841 3.209 -6.838 1.00 90.62 175 MET A N 1
ATOM 1362 C CA . MET A 1 175 ? 13.669 2.346 -8.006 1.00 90.62 175 MET A CA 1
ATOM 1363 C C . MET A 1 175 ? 12.483 2.788 -8.878 1.00 90.62 175 MET A C 1
ATOM 1365 O O . MET A 1 175 ? 12.625 2.905 -10.093 1.00 90.62 175 MET A O 1
ATOM 1369 N N . CYS A 1 176 ? 11.337 3.106 -8.267 1.00 91.81 176 CYS A N 1
ATOM 1370 C CA . CYS A 1 176 ? 10.155 3.604 -8.973 1.00 91.81 176 CYS A CA 1
ATOM 1371 C C . CYS A 1 176 ? 10.440 4.937 -9.677 1.00 91.81 176 CYS A C 1
ATOM 1373 O O . CYS A 1 176 ? 10.139 5.070 -10.863 1.00 91.81 176 CYS A O 1
ATOM 1375 N N . THR A 1 177 ? 11.093 5.888 -8.997 1.00 91.25 177 THR A N 1
ATOM 1376 C CA . THR A 1 177 ? 11.488 7.161 -9.620 1.00 91.25 177 THR A CA 1
ATOM 1377 C C . THR A 1 177 ? 12.536 6.966 -10.717 1.00 91.25 177 THR A C 1
ATOM 1379 O O . THR A 1 177 ? 12.442 7.606 -11.763 1.00 91.25 177 THR A O 1
ATOM 1382 N N . PHE A 1 178 ? 13.499 6.056 -10.541 1.00 93.25 178 PHE A N 1
ATOM 1383 C CA . PHE A 1 178 ? 14.459 5.704 -11.592 1.00 93.25 178 PHE A CA 1
ATOM 1384 C C . PHE A 1 178 ? 13.766 5.168 -12.847 1.00 93.25 178 PHE A C 1
ATOM 1386 O O . PHE A 1 178 ? 14.082 5.602 -13.953 1.00 93.25 178 PHE A O 1
ATOM 1393 N N . ILE A 1 179 ? 12.783 4.279 -12.687 1.00 93.50 179 ILE A N 1
ATOM 1394 C CA . ILE A 1 179 ? 11.987 3.767 -13.805 1.00 93.50 179 ILE A CA 1
ATOM 1395 C C . ILE A 1 179 ? 11.177 4.898 -14.445 1.00 93.50 179 ILE A C 1
ATOM 1397 O O . ILE A 1 179 ? 11.191 5.039 -15.667 1.00 93.50 179 ILE A O 1
ATOM 1401 N N . ALA A 1 180 ? 10.496 5.722 -13.646 1.00 92.81 180 ALA A N 1
ATOM 1402 C CA . ALA A 1 180 ? 9.631 6.777 -14.158 1.00 92.81 180 ALA A CA 1
ATOM 1403 C C . ALA A 1 180 ? 10.406 7.842 -14.947 1.00 92.81 180 ALA A C 1
ATOM 1405 O O . ALA A 1 180 ? 10.010 8.196 -16.061 1.00 92.81 180 ALA A O 1
ATOM 1406 N N . GLU A 1 181 ? 11.533 8.313 -14.414 1.00 92.56 181 GLU A N 1
ATOM 1407 C CA . GLU A 1 181 ? 12.426 9.246 -15.108 1.00 92.56 181 GLU A CA 1
ATOM 1408 C C . GLU A 1 181 ? 13.145 8.577 -16.285 1.00 92.56 181 GLU A C 1
ATOM 1410 O O . GLU A 1 181 ? 13.241 9.160 -17.368 1.00 92.56 181 GLU A O 1
ATOM 1415 N N . GLY A 1 182 ? 13.567 7.320 -16.123 1.00 91.12 182 GLY A N 1
ATOM 1416 C CA . GLY A 1 182 ? 14.156 6.517 -17.190 1.00 91.12 182 GLY A CA 1
ATOM 1417 C C . GLY A 1 182 ? 13.224 6.401 -18.394 1.00 91.12 182 GLY A C 1
ATOM 1418 O O . GLY A 1 182 ? 13.658 6.615 -19.524 1.00 91.12 182 GLY A O 1
ATOM 1419 N N . VAL A 1 183 ? 11.933 6.142 -18.178 1.00 92.56 183 VAL A N 1
ATOM 1420 C CA . VAL A 1 183 ? 10.939 6.100 -19.258 1.00 92.56 183 VAL A CA 1
ATOM 1421 C C . VAL A 1 183 ? 10.790 7.475 -19.909 1.00 92.56 183 VAL A C 1
ATOM 1423 O O . VAL A 1 183 ? 10.870 7.564 -21.133 1.00 92.56 183 VAL A O 1
ATOM 1426 N N . LYS A 1 184 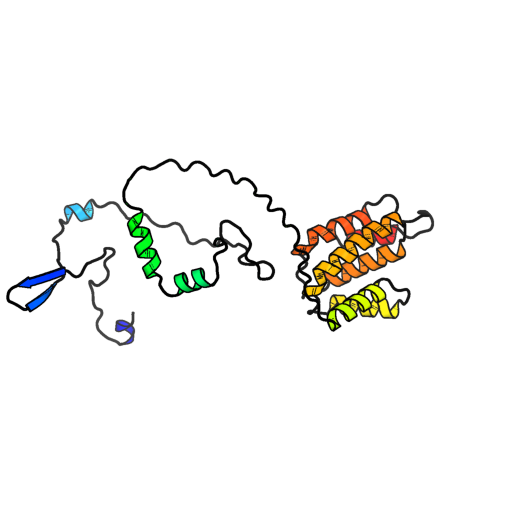? 10.646 8.558 -19.132 1.00 90.88 184 LYS A N 1
ATOM 1427 C CA . LYS A 1 184 ? 10.504 9.921 -19.684 1.00 90.88 184 LYS A CA 1
ATOM 1428 C C . LYS A 1 184 ? 11.669 10.298 -20.604 1.00 90.88 184 LYS A C 1
ATOM 1430 O O . LYS A 1 184 ? 11.440 10.764 -21.719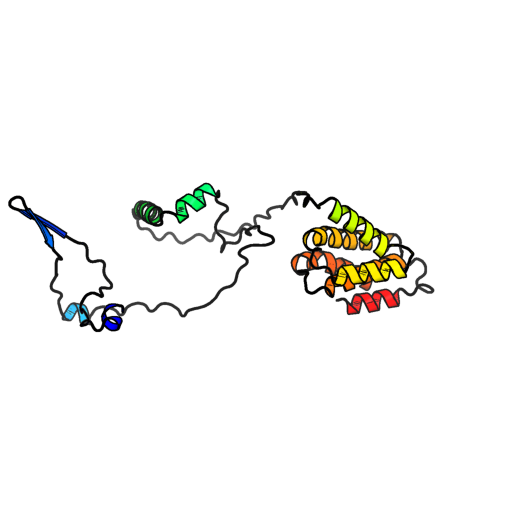 1.00 90.88 184 LYS A O 1
ATOM 1435 N N . VAL A 1 185 ? 12.908 10.068 -20.165 1.00 91.62 185 VAL A N 1
ATOM 1436 C CA . VAL A 1 185 ? 14.112 10.403 -20.943 1.00 91.62 185 VAL A CA 1
ATOM 1437 C C . VAL A 1 185 ? 14.239 9.512 -22.180 1.00 91.62 185 VAL A C 1
ATOM 1439 O O . VAL A 1 185 ? 14.486 10.015 -23.277 1.00 91.62 185 VAL A O 1
ATOM 1442 N N . ASN A 1 186 ? 14.030 8.201 -22.039 1.00 89.06 186 ASN A N 1
ATOM 1443 C CA . ASN A 1 186 ? 14.214 7.260 -23.146 1.00 89.06 186 ASN A CA 1
ATOM 1444 C C . ASN A 1 186 ? 13.109 7.332 -24.206 1.00 89.06 186 ASN A C 1
ATOM 1446 O O . ASN A 1 186 ? 13.376 7.022 -25.368 1.00 89.06 186 ASN A O 1
ATOM 1450 N N . VAL A 1 187 ? 11.909 7.800 -23.847 1.00 88.88 187 VAL A N 1
ATOM 1451 C CA . VAL A 1 187 ? 10.866 8.150 -24.823 1.00 88.88 187 VAL A CA 1
ATOM 1452 C C . VAL A 1 187 ? 11.328 9.314 -25.702 1.00 88.88 187 VAL A C 1
ATOM 1454 O O . VAL A 1 187 ? 11.180 9.243 -26.916 1.00 88.88 187 VAL A O 1
ATOM 1457 N N . VAL A 1 188 ? 11.956 10.349 -25.131 1.00 88.19 188 VAL A N 1
ATOM 1458 C CA . VAL A 1 188 ? 12.492 11.485 -25.910 1.00 88.19 188 VAL A CA 1
ATOM 1459 C C . VAL A 1 188 ? 13.702 11.072 -26.756 1.00 88.19 188 VAL A C 1
ATOM 1461 O O . VAL A 1 188 ? 13.846 11.513 -27.894 1.00 88.19 188 VAL A O 1
ATOM 1464 N N . GLN A 1 189 ? 14.567 10.204 -26.224 1.00 86.81 189 GLN A N 1
ATOM 1465 C CA . GLN A 1 189 ? 15.740 9.689 -26.941 1.00 86.81 189 GLN A CA 1
ATOM 1466 C C . GLN A 1 189 ? 15.403 8.615 -27.989 1.00 86.81 189 GLN A C 1
ATOM 1468 O O . GLN A 1 189 ? 16.282 8.226 -28.757 1.00 86.81 189 GLN A O 1
ATOM 1473 N N . ASN A 1 190 ? 14.150 8.146 -28.048 1.00 86.06 190 ASN A N 1
ATOM 1474 C CA . ASN A 1 190 ? 13.689 7.077 -28.938 1.00 86.06 190 ASN A CA 1
ATOM 1475 C C . ASN A 1 190 ? 14.502 5.772 -28.806 1.00 86.06 190 ASN A C 1
ATOM 1477 O O . ASN A 1 190 ? 14.764 5.088 -29.800 1.00 86.06 190 ASN A O 1
ATOM 1481 N N . ASN A 1 191 ? 14.913 5.424 -27.579 1.00 86.88 191 ASN A N 1
ATOM 1482 C CA . ASN A 1 191 ? 15.679 4.209 -27.305 1.00 86.88 191 ASN A CA 1
ATOM 1483 C C . ASN A 1 191 ? 14.758 3.055 -26.882 1.00 86.88 191 ASN A C 1
ATOM 1485 O O . ASN A 1 191 ? 14.486 2.839 -25.699 1.00 86.88 191 ASN A O 1
ATOM 1489 N N . LEU A 1 192 ? 14.304 2.286 -27.874 1.00 87.38 192 LEU A N 1
ATOM 1490 C CA . LEU A 1 192 ? 13.387 1.164 -27.672 1.00 87.38 192 LEU A CA 1
ATOM 1491 C C . LEU A 1 192 ? 13.957 0.077 -26.743 1.00 87.38 192 LEU A C 1
ATOM 1493 O O . LEU A 1 192 ? 13.220 -0.481 -25.931 1.00 87.38 192 LEU A O 1
ATOM 1497 N N . ALA A 1 193 ? 15.256 -0.223 -26.842 1.00 88.62 193 ALA A N 1
ATOM 1498 C CA . ALA A 1 193 ? 15.881 -1.290 -26.060 1.00 88.62 193 ALA A CA 1
ATOM 1499 C C . ALA A 1 193 ? 15.811 -0.995 -24.556 1.00 88.62 193 ALA A C 1
ATOM 1501 O O . ALA A 1 193 ? 15.402 -1.853 -23.773 1.00 88.62 193 ALA A O 1
ATOM 1502 N N . LEU A 1 194 ? 16.124 0.243 -24.164 1.00 90.56 194 LEU A N 1
ATOM 1503 C CA . LEU A 1 194 ? 16.062 0.653 -22.763 1.00 90.56 194 LEU A CA 1
ATOM 1504 C C . LEU A 1 194 ? 14.632 0.675 -22.225 1.00 90.56 194 LEU A C 1
ATOM 1506 O O . LEU A 1 194 ? 14.405 0.244 -21.098 1.00 90.56 194 LEU A O 1
ATOM 1510 N N . LEU A 1 195 ? 13.653 1.087 -23.035 1.00 91.19 195 LEU A N 1
ATOM 1511 C CA . LEU A 1 195 ? 12.244 1.026 -22.638 1.00 91.19 195 LEU A CA 1
ATOM 1512 C C . LEU A 1 195 ? 11.786 -0.415 -22.376 1.00 91.19 195 LEU A C 1
ATOM 1514 O O . LEU A 1 195 ? 11.104 -0.662 -21.383 1.00 91.19 195 LEU A O 1
ATOM 1518 N N . ILE A 1 196 ? 12.204 -1.381 -23.200 1.00 91.00 196 ILE A N 1
ATOM 1519 C CA . ILE A 1 196 ? 11.912 -2.804 -22.961 1.00 91.00 196 ILE A CA 1
ATOM 1520 C C . ILE A 1 196 ? 12.540 -3.273 -21.643 1.00 91.00 196 ILE A C 1
ATOM 1522 O O . ILE A 1 196 ? 11.882 -3.975 -20.873 1.00 91.00 196 ILE A O 1
ATOM 1526 N N . TYR A 1 197 ? 13.785 -2.887 -21.356 1.00 93.06 197 TYR A N 1
ATOM 1527 C CA . TYR A 1 197 ? 14.454 -3.272 -20.109 1.00 93.06 197 TYR A CA 1
ATOM 1528 C C . TYR A 1 197 ? 13.774 -2.670 -18.879 1.00 93.06 197 TYR A C 1
ATOM 1530 O O . TYR A 1 197 ? 13.535 -3.390 -17.911 1.00 93.06 197 TYR A O 1
ATOM 1538 N N . LEU A 1 198 ? 13.363 -1.403 -18.947 1.00 93.81 198 LEU A N 1
ATOM 1539 C CA . LEU A 1 198 ? 12.604 -0.754 -17.877 1.00 93.81 198 LEU A CA 1
ATOM 1540 C C . LEU A 1 198 ? 11.241 -1.420 -17.661 1.00 93.81 198 LEU A C 1
ATOM 1542 O O . LEU A 1 198 ? 10.857 -1.656 -16.521 1.00 93.81 198 LEU A O 1
ATOM 1546 N N . MET A 1 199 ? 10.526 -1.804 -18.723 1.00 94.12 199 MET A N 1
ATOM 1547 C CA . MET A 1 199 ? 9.260 -2.533 -18.564 1.00 94.12 199 MET A CA 1
ATOM 1548 C C . MET A 1 199 ? 9.473 -3.937 -17.977 1.00 94.12 199 MET A C 1
ATOM 1550 O O . MET A 1 199 ? 8.673 -4.388 -17.159 1.00 94.12 199 MET A O 1
ATOM 1554 N N . ARG A 1 200 ? 10.558 -4.637 -18.339 1.00 93.50 200 ARG A N 1
ATOM 1555 C CA . ARG A 1 200 ? 10.918 -5.924 -17.710 1.00 93.50 200 ARG A CA 1
ATOM 1556 C C . ARG A 1 200 ? 11.275 -5.758 -16.232 1.00 93.50 200 ARG A C 1
ATOM 1558 O O . ARG A 1 200 ? 10.949 -6.629 -15.435 1.00 93.50 200 ARG A O 1
ATOM 1565 N N . MET A 1 201 ? 11.888 -4.638 -15.866 1.00 93.94 201 MET A N 1
ATOM 1566 C CA . MET A 1 201 ? 12.150 -4.285 -14.472 1.00 93.94 201 MET A CA 1
ATOM 1567 C C . MET A 1 201 ? 10.846 -4.044 -13.697 1.00 93.94 201 MET A C 1
ATOM 1569 O O . MET A 1 201 ? 10.694 -4.565 -12.597 1.00 93.94 201 MET A O 1
ATOM 1573 N N . VAL A 1 202 ? 9.870 -3.341 -14.290 1.00 94.38 202 VAL A N 1
ATOM 1574 C CA . VAL A 1 202 ? 8.523 -3.171 -13.704 1.00 94.38 202 VAL A CA 1
ATOM 1575 C C . VAL A 1 202 ? 7.840 -4.523 -13.491 1.00 94.38 202 VAL A C 1
ATOM 1577 O O . VAL A 1 202 ? 7.297 -4.760 -12.417 1.00 94.38 202 VAL A O 1
ATOM 1580 N N . ARG A 1 203 ? 7.918 -5.429 -14.476 1.00 94.00 203 ARG A N 1
ATOM 1581 C CA . ARG A 1 203 ? 7.417 -6.808 -14.356 1.00 94.00 203 ARG A CA 1
ATOM 1582 C C . ARG A 1 203 ? 8.026 -7.525 -13.148 1.00 94.00 203 ARG A C 1
ATOM 1584 O O . ARG A 1 203 ? 7.285 -8.063 -12.339 1.00 94.00 203 ARG A O 1
ATOM 1591 N N . ALA A 1 204 ? 9.353 -7.504 -13.022 1.00 92.94 204 ALA A N 1
ATOM 1592 C CA . ALA A 1 204 ? 10.055 -8.173 -11.928 1.00 92.94 204 ALA A CA 1
ATOM 1593 C C . ALA A 1 204 ? 9.652 -7.624 -10.551 1.00 92.94 204 ALA A C 1
ATOM 1595 O O . ALA A 1 204 ? 9.467 -8.394 -9.617 1.00 92.94 204 ALA A O 1
ATOM 1596 N N . LEU A 1 205 ? 9.463 -6.305 -10.435 1.00 92.19 205 LEU A N 1
ATOM 1597 C CA . LEU A 1 205 ? 8.979 -5.690 -9.198 1.00 92.19 205 LEU A CA 1
ATOM 1598 C C . LEU A 1 205 ? 7.537 -6.105 -8.872 1.00 92.19 205 LEU A C 1
ATOM 1600 O O . LEU A 1 205 ? 7.245 -6.372 -7.712 1.00 92.19 205 LEU A O 1
ATOM 1604 N N . LEU A 1 206 ? 6.650 -6.171 -9.873 1.00 91.50 206 LEU A N 1
ATOM 1605 C CA . LEU A 1 206 ? 5.252 -6.591 -9.697 1.00 91.50 206 LEU A CA 1
ATOM 1606 C C . LEU A 1 206 ? 5.113 -8.067 -9.313 1.00 91.50 206 LEU A C 1
ATOM 1608 O O . LEU A 1 206 ? 4.222 -8.411 -8.541 1.00 91.50 206 LEU A O 1
ATOM 1612 N N . ASP A 1 207 ? 5.987 -8.926 -9.837 1.00 92.25 207 ASP A N 1
ATOM 1613 C CA . ASP A 1 207 ? 5.983 -10.360 -9.538 1.00 92.25 207 ASP A CA 1
ATOM 1614 C C . ASP A 1 207 ? 6.518 -10.660 -8.113 1.00 92.25 207 ASP A C 1
ATOM 1616 O O . ASP A 1 207 ? 6.378 -11.789 -7.642 1.00 92.25 207 ASP A O 1
ATOM 1620 N N . ASN A 1 208 ? 7.094 -9.674 -7.403 1.00 92.00 208 ASN A N 1
ATOM 1621 C CA . ASN A 1 208 ? 7.634 -9.843 -6.051 1.00 92.00 208 ASN A CA 1
ATOM 1622 C C . ASN A 1 208 ? 6.536 -9.709 -4.967 1.00 92.00 208 ASN A C 1
ATOM 1624 O O . ASN A 1 208 ? 6.087 -8.596 -4.675 1.00 92.00 208 ASN A O 1
ATOM 1628 N N . PRO A 1 209 ? 6.138 -10.806 -4.287 1.00 88.25 209 PRO A N 1
ATOM 1629 C CA . PRO A 1 209 ? 5.059 -10.785 -3.297 1.00 88.25 209 PRO A CA 1
ATOM 1630 C C . PRO A 1 209 ? 5.448 -10.103 -1.977 1.00 88.25 209 PRO A C 1
ATOM 1632 O O . PRO A 1 209 ? 4.574 -9.801 -1.166 1.00 88.25 209 PRO A O 1
ATOM 1635 N N . ALA A 1 210 ? 6.742 -9.882 -1.729 1.00 88.50 210 ALA A N 1
ATOM 1636 C CA . ALA A 1 210 ? 7.221 -9.225 -0.516 1.00 88.50 210 ALA A CA 1
ATOM 1637 C C . ALA A 1 210 ? 7.112 -7.690 -0.590 1.00 88.50 210 ALA A C 1
ATOM 1639 O O . ALA A 1 210 ? 7.306 -7.013 0.423 1.00 88.50 210 ALA A O 1
ATOM 1640 N N . LEU A 1 211 ? 6.809 -7.127 -1.768 1.00 87.12 211 LEU A N 1
ATOM 1641 C CA . LEU A 1 211 ? 6.763 -5.685 -1.992 1.00 87.12 211 LEU A CA 1
ATOM 1642 C C . LEU A 1 211 ? 5.331 -5.146 -2.006 1.00 87.12 211 LEU A C 1
ATOM 1644 O O . LEU A 1 211 ? 4.483 -5.551 -2.794 1.00 87.12 211 LEU A O 1
ATOM 1648 N N . TYR A 1 212 ? 5.085 -4.128 -1.182 1.00 85.06 212 TYR A N 1
ATOM 1649 C CA . TYR A 1 212 ? 3.836 -3.369 -1.190 1.00 85.06 212 TYR A CA 1
ATOM 1650 C C . TYR A 1 212 ? 3.918 -2.212 -2.194 1.00 85.06 212 TYR A C 1
ATOM 1652 O O . TYR A 1 212 ? 4.312 -1.093 -1.859 1.00 85.06 212 TYR A O 1
ATOM 1660 N N . LEU A 1 213 ? 3.558 -2.488 -3.450 1.00 85.25 213 LEU A N 1
ATOM 1661 C CA . LEU A 1 213 ? 3.632 -1.519 -4.553 1.00 85.25 213 LEU A CA 1
ATOM 1662 C C . LEU A 1 213 ? 2.477 -0.511 -4.596 1.00 85.25 213 LEU A C 1
ATOM 1664 O O . LEU A 1 213 ? 2.615 0.511 -5.267 1.00 85.25 213 LEU A O 1
ATOM 1668 N N . GLU A 1 214 ? 1.381 -0.743 -3.864 1.00 85.00 214 GLU A N 1
ATOM 1669 C CA . GLU A 1 214 ? 0.166 0.094 -3.882 1.00 85.00 214 GLU A CA 1
ATOM 1670 C C . GLU A 1 214 ? 0.464 1.589 -3.707 1.00 85.00 214 GLU A C 1
ATOM 1672 O O . GLU A 1 214 ? -0.089 2.432 -4.417 1.00 85.00 214 GLU A O 1
ATOM 1677 N N . LYS A 1 215 ? 1.416 1.921 -2.827 1.00 83.06 215 LYS A N 1
ATOM 1678 C CA . LYS A 1 215 ? 1.837 3.302 -2.573 1.00 83.06 215 LYS A CA 1
ATOM 1679 C C . LYS A 1 215 ? 2.450 3.978 -3.805 1.00 83.06 215 LYS A C 1
ATOM 1681 O O . LYS A 1 215 ? 2.288 5.183 -3.960 1.00 83.06 215 LYS A O 1
ATOM 1686 N N . TYR A 1 216 ? 3.130 3.237 -4.677 1.00 88.06 216 TYR A N 1
ATOM 1687 C CA . TYR A 1 216 ? 3.900 3.766 -5.815 1.00 88.06 216 TYR A CA 1
ATOM 1688 C C . TYR A 1 216 ? 3.196 3.593 -7.167 1.00 88.06 216 TYR A C 1
ATOM 1690 O O . TYR A 1 216 ? 3.686 4.088 -8.183 1.00 88.06 216 TYR A O 1
ATOM 1698 N N . LEU A 1 217 ? 2.025 2.947 -7.197 1.00 88.38 217 LEU A N 1
ATOM 1699 C CA . LEU A 1 217 ? 1.262 2.727 -8.431 1.00 88.38 217 LEU A CA 1
ATOM 1700 C C . LEU A 1 217 ? 0.954 4.030 -9.180 1.00 88.38 217 LEU A C 1
ATOM 1702 O O . LEU A 1 217 ? 1.022 4.065 -10.404 1.00 88.38 217 LEU A O 1
ATOM 1706 N N . HIS A 1 218 ? 0.679 5.117 -8.458 1.00 88.31 218 HIS A N 1
ATOM 1707 C CA . HIS A 1 218 ? 0.408 6.427 -9.057 1.00 88.31 218 HIS A CA 1
ATOM 1708 C C . HIS A 1 218 ? 1.592 6.994 -9.863 1.00 88.31 218 HIS A C 1
ATOM 1710 O O . HIS A 1 218 ? 1.377 7.809 -10.757 1.00 88.31 218 HIS A O 1
ATOM 1716 N N . GLU A 1 219 ? 2.825 6.570 -9.568 1.00 88.56 219 GLU A N 1
ATOM 1717 C CA . GLU A 1 219 ? 4.037 6.962 -10.297 1.00 88.56 219 GLU A CA 1
ATOM 1718 C C . GLU A 1 219 ? 4.347 5.985 -11.445 1.00 88.56 219 GLU A C 1
ATOM 1720 O O . GLU A 1 219 ? 4.748 6.417 -12.524 1.00 88.56 219 GLU A O 1
ATOM 1725 N N . LEU A 1 220 ? 4.090 4.682 -11.262 1.00 90.81 220 LEU A N 1
ATOM 1726 C CA . LEU A 1 220 ? 4.373 3.644 -12.265 1.00 90.81 220 LEU A CA 1
ATOM 1727 C C . LEU A 1 220 ? 3.326 3.563 -13.389 1.00 90.81 220 LEU A C 1
ATOM 1729 O O . LEU A 1 220 ? 3.692 3.404 -14.556 1.00 90.81 220 LEU A O 1
ATOM 1733 N N . ILE A 1 221 ? 2.034 3.693 -13.071 1.00 92.75 221 ILE A N 1
ATOM 1734 C CA . ILE A 1 221 ? 0.938 3.577 -14.049 1.00 92.75 221 ILE A CA 1
ATOM 1735 C C . ILE A 1 221 ? 1.087 4.589 -15.201 1.00 92.75 221 ILE A C 1
ATOM 1737 O O . ILE A 1 221 ? 0.965 4.182 -16.363 1.00 92.75 221 ILE A O 1
ATOM 1741 N N . PRO A 1 222 ? 1.394 5.883 -14.957 1.00 93.19 222 PRO A N 1
ATOM 1742 C CA . PRO A 1 222 ? 1.637 6.834 -16.039 1.00 93.19 222 PRO A CA 1
ATOM 1743 C C . PRO A 1 222 ? 2.836 6.455 -16.915 1.00 93.19 222 PRO A C 1
ATOM 1745 O O . PRO A 1 222 ? 2.789 6.652 -18.130 1.00 93.19 222 PRO A O 1
ATOM 1748 N N . SER A 1 223 ? 3.897 5.886 -16.335 1.00 91.62 223 SER A N 1
ATOM 1749 C CA . SER A 1 223 ? 5.077 5.439 -17.084 1.00 91.62 223 SER A CA 1
ATOM 1750 C C . SER A 1 223 ? 4.755 4.267 -18.010 1.00 91.62 223 SER A C 1
ATOM 1752 O O . SER A 1 223 ? 5.094 4.323 -19.193 1.00 91.62 223 SER A O 1
ATOM 1754 N N . VAL A 1 224 ? 4.031 3.252 -17.525 1.00 93.50 224 VAL A N 1
ATOM 1755 C CA . VAL A 1 224 ? 3.580 2.123 -18.362 1.00 93.50 224 VAL A CA 1
ATOM 1756 C C . VAL A 1 224 ? 2.601 2.604 -19.438 1.00 93.50 224 VAL A C 1
ATOM 1758 O O . VAL A 1 224 ? 2.763 2.284 -20.616 1.00 93.50 224 VAL A O 1
ATOM 1761 N N . SER A 1 225 ? 1.651 3.469 -19.074 1.00 92.12 225 SER A N 1
ATOM 1762 C CA . SER A 1 225 ? 0.696 4.068 -20.019 1.00 92.12 225 SER A CA 1
ATOM 1763 C C . SER A 1 225 ? 1.394 4.871 -21.121 1.00 92.12 225 SER A C 1
ATOM 1765 O O . SER A 1 225 ? 0.996 4.808 -22.284 1.00 92.12 225 SER A O 1
ATOM 1767 N N . THR A 1 226 ? 2.475 5.582 -20.790 1.00 91.44 226 THR A N 1
ATOM 1768 C CA . THR A 1 226 ? 3.285 6.318 -21.773 1.00 91.44 226 THR A CA 1
ATOM 1769 C C . THR A 1 226 ? 3.932 5.363 -22.779 1.00 91.44 226 THR A C 1
ATOM 1771 O O . THR A 1 226 ? 3.900 5.636 -23.979 1.00 91.44 226 THR A O 1
ATOM 1774 N N . CYS A 1 227 ? 4.448 4.213 -22.336 1.00 89.38 227 CYS A N 1
ATOM 1775 C CA . CYS A 1 227 ? 4.998 3.187 -23.231 1.00 89.38 227 CYS A CA 1
ATOM 1776 C C . CYS A 1 227 ? 3.943 2.571 -24.170 1.00 89.38 227 CYS A C 1
ATOM 1778 O O . CYS A 1 227 ? 4.281 2.179 -25.286 1.00 89.38 227 CYS A O 1
ATOM 1780 N N . ILE A 1 228 ? 2.672 2.516 -23.755 1.00 90.94 228 ILE A N 1
ATOM 1781 C CA . ILE A 1 228 ? 1.559 2.028 -24.588 1.00 90.94 228 ILE A CA 1
ATOM 1782 C C . ILE A 1 228 ? 1.144 3.090 -25.616 1.00 90.94 228 ILE A C 1
ATOM 1784 O O . ILE A 1 228 ? 1.060 2.809 -26.815 1.00 90.94 228 ILE A O 1
ATOM 1788 N N . VAL A 1 229 ? 0.881 4.314 -25.147 1.00 90.06 229 VAL A N 1
ATOM 1789 C CA . VAL A 1 229 ? 0.177 5.358 -25.914 1.00 90.06 229 VAL A CA 1
ATOM 1790 C C . VAL A 1 229 ? 1.126 6.259 -26.713 1.00 90.06 229 VAL A C 1
ATOM 1792 O O . VAL A 1 229 ? 0.683 6.935 -27.643 1.00 90.06 229 VAL A O 1
ATOM 1795 N N . SER A 1 230 ? 2.427 6.286 -26.402 1.00 86.50 230 SER A N 1
ATOM 1796 C CA . SER A 1 230 ? 3.359 7.205 -27.068 1.00 86.50 230 SER A CA 1
ATOM 1797 C C . SER A 1 230 ? 3.357 7.047 -28.594 1.00 86.50 230 SER A C 1
ATOM 1799 O O . SER A 1 230 ? 3.420 5.941 -29.148 1.00 86.50 230 SER A O 1
ATOM 1801 N N . ARG A 1 231 ? 3.316 8.200 -29.275 1.00 79.50 231 ARG A N 1
ATOM 1802 C CA . ARG A 1 231 ? 3.266 8.314 -30.738 1.00 79.50 231 ARG A CA 1
ATOM 1803 C C . ARG A 1 231 ? 4.588 7.918 -31.397 1.00 79.50 231 ARG A C 1
ATOM 1805 O O . ARG A 1 231 ? 4.565 7.323 -32.470 1.00 79.50 231 ARG A O 1
ATOM 1812 N N . GLN A 1 232 ? 5.715 8.252 -30.772 1.00 77.56 232 GLN A N 1
ATOM 1813 C CA . GLN A 1 232 ? 7.062 7.967 -31.266 1.00 77.56 232 GLN A CA 1
ATOM 1814 C C . GLN A 1 232 ? 7.862 7.319 -30.133 1.00 77.56 232 GLN A C 1
ATOM 1816 O O . GLN A 1 232 ? 8.068 7.922 -29.086 1.00 77.56 232 GLN A O 1
ATOM 1821 N N . LEU A 1 233 ? 8.224 6.051 -30.328 1.00 77.50 233 LEU A N 1
ATOM 1822 C CA . LEU A 1 233 ? 9.017 5.243 -29.386 1.00 77.50 233 LEU A CA 1
ATOM 1823 C C . LEU A 1 233 ? 10.381 4.850 -29.974 1.00 77.50 233 LEU A C 1
ATOM 1825 O O . LEU A 1 233 ? 11.238 4.312 -29.280 1.00 77.50 233 LEU A O 1
ATOM 1829 N N . CYS A 1 234 ? 10.552 5.064 -31.275 1.00 76.88 234 CYS A N 1
ATOM 1830 C CA . CYS A 1 234 ? 11.711 4.679 -32.059 1.00 76.88 234 CYS A CA 1
ATOM 1831 C C . CYS A 1 234 ? 11.885 5.675 -33.211 1.00 76.88 234 CYS A C 1
ATOM 1833 O O . CYS A 1 234 ? 10.921 6.303 -33.656 1.00 76.88 234 CYS A O 1
ATOM 1835 N N . MET A 1 235 ? 13.119 5.814 -33.697 1.00 73.75 235 MET A N 1
ATOM 1836 C CA . MET A 1 235 ? 13.425 6.704 -34.821 1.00 73.75 235 MET A CA 1
ATOM 1837 C C . MET A 1 235 ? 12.887 6.153 -36.150 1.00 73.75 235 MET A C 1
ATOM 1839 O O . MET A 1 235 ? 12.598 6.930 -37.059 1.00 73.75 235 MET A O 1
ATOM 1843 N N . ARG A 1 236 ? 12.760 4.822 -36.282 1.00 74.38 236 ARG A N 1
ATOM 1844 C CA . ARG A 1 236 ? 12.319 4.145 -37.510 1.00 74.38 236 ARG A CA 1
ATOM 1845 C C . ARG A 1 236 ? 11.193 3.140 -37.216 1.00 74.38 236 ARG A C 1
ATOM 1847 O O . ARG A 1 236 ? 11.460 1.952 -37.044 1.00 74.38 236 ARG A O 1
ATOM 1854 N N . PRO A 1 237 ? 9.921 3.580 -37.219 1.00 69.00 237 PRO A N 1
ATOM 1855 C CA . PRO A 1 237 ? 8.781 2.735 -36.848 1.00 69.00 237 PRO A CA 1
ATOM 1856 C C . PRO A 1 237 ? 8.554 1.523 -37.763 1.00 69.00 237 PRO A C 1
ATOM 1858 O O . PRO A 1 237 ? 7.910 0.569 -37.344 1.00 69.00 237 PRO A O 1
ATOM 1861 N N . GLU A 1 238 ? 9.080 1.535 -38.989 1.00 68.62 238 GLU A N 1
ATOM 1862 C CA . GLU A 1 238 ? 8.927 0.435 -39.954 1.00 68.62 238 GLU A CA 1
ATOM 1863 C C . GLU A 1 238 ? 9.900 -0.731 -39.722 1.00 68.62 238 GLU A C 1
ATOM 1865 O O . GLU A 1 238 ? 9.630 -1.848 -40.151 1.00 68.62 238 GLU A O 1
ATOM 1870 N N . LEU A 1 239 ? 11.030 -0.480 -39.053 1.00 71.81 239 LEU A N 1
ATOM 1871 C CA . LEU A 1 239 ? 12.094 -1.468 -38.830 1.00 71.81 239 LEU A CA 1
ATOM 1872 C C . LEU A 1 239 ? 12.170 -1.916 -37.367 1.00 71.81 239 LEU A C 1
ATOM 1874 O O . LEU A 1 239 ? 12.582 -3.040 -37.087 1.00 71.81 239 LEU A O 1
ATOM 1878 N N . ASP A 1 240 ? 11.771 -1.047 -36.439 1.00 76.94 240 ASP A N 1
ATOM 1879 C CA . ASP A 1 240 ? 11.894 -1.293 -35.009 1.00 76.94 240 ASP A CA 1
ATOM 1880 C C . ASP A 1 240 ? 10.626 -1.952 -34.436 1.00 76.94 240 ASP A C 1
ATOM 1882 O O . ASP A 1 240 ? 9.497 -1.507 -34.671 1.00 76.94 240 ASP A O 1
ATOM 1886 N N . ASN A 1 241 ? 10.818 -2.985 -33.605 1.00 81.75 241 ASN A N 1
ATOM 1887 C CA . ASN A 1 241 ? 9.766 -3.799 -32.972 1.00 81.75 241 ASN A CA 1
ATOM 1888 C C . ASN A 1 241 ? 9.025 -3.074 -31.830 1.00 81.75 241 ASN A C 1
ATOM 1890 O O . ASN A 1 241 ? 8.845 -3.601 -30.730 1.00 81.75 241 ASN A O 1
ATOM 1894 N N . HIS A 1 242 ? 8.564 -1.854 -32.077 1.00 84.75 242 HIS A N 1
ATOM 1895 C CA . HIS A 1 242 ? 7.830 -1.047 -31.107 1.00 84.75 242 HIS A CA 1
ATOM 1896 C C . HIS A 1 242 ? 6.470 -1.667 -30.719 1.00 84.75 242 HIS A C 1
ATOM 1898 O O . HIS A 1 242 ? 5.975 -1.430 -29.618 1.00 84.75 242 HIS A O 1
ATOM 1904 N N . TRP A 1 243 ? 5.895 -2.521 -31.575 1.00 86.81 243 TRP A N 1
ATOM 1905 C CA . TRP A 1 243 ? 4.700 -3.314 -31.266 1.00 86.81 243 TRP A CA 1
ATOM 1906 C C . TRP A 1 243 ? 4.906 -4.290 -30.107 1.00 86.81 243 TRP A C 1
ATOM 1908 O O . TRP A 1 243 ? 4.014 -4.435 -29.278 1.00 86.81 243 TRP A O 1
ATOM 1918 N N . ALA A 1 244 ? 6.085 -4.912 -30.008 1.00 89.06 244 ALA A N 1
ATOM 1919 C CA . ALA A 1 244 ? 6.384 -5.850 -28.930 1.00 89.06 244 ALA A CA 1
ATOM 1920 C C . ALA A 1 244 ? 6.431 -5.145 -27.566 1.00 89.06 244 ALA A C 1
ATOM 1922 O O . ALA A 1 244 ? 5.933 -5.681 -26.580 1.00 89.06 244 ALA A O 1
ATOM 1923 N N . LEU A 1 245 ? 6.975 -3.922 -27.514 1.00 90.44 245 LEU A N 1
ATOM 1924 C CA . LEU A 1 245 ? 6.949 -3.100 -26.302 1.00 90.44 245 LEU A CA 1
ATOM 1925 C C . LEU A 1 245 ? 5.513 -2.741 -25.907 1.00 90.44 245 LEU A C 1
ATOM 1927 O O . LEU A 1 245 ? 5.169 -2.849 -24.734 1.00 90.44 245 LEU A O 1
ATOM 1931 N N . ARG A 1 246 ? 4.678 -2.334 -26.872 1.00 91.88 246 ARG A N 1
ATOM 1932 C CA . ARG A 1 246 ? 3.276 -1.982 -26.605 1.00 91.88 246 ARG A CA 1
ATOM 1933 C C . ARG A 1 246 ? 2.464 -3.177 -26.112 1.00 91.88 246 ARG A C 1
ATOM 1935 O O . ARG A 1 246 ? 1.750 -3.027 -25.131 1.00 91.88 246 ARG A O 1
ATOM 1942 N N . ASP A 1 247 ? 2.601 -4.346 -26.743 1.00 92.56 247 ASP A N 1
ATOM 1943 C CA . ASP A 1 247 ? 1.931 -5.576 -26.293 1.00 92.56 247 ASP A CA 1
ATOM 1944 C C . ASP A 1 247 ? 2.403 -5.978 -24.888 1.00 92.56 247 ASP A C 1
ATOM 1946 O O . ASP A 1 247 ? 1.596 -6.283 -24.015 1.00 92.56 247 ASP A O 1
ATOM 1950 N N . PHE A 1 248 ? 3.710 -5.897 -24.625 1.00 92.94 248 PHE A N 1
ATOM 1951 C CA . PHE A 1 248 ? 4.258 -6.203 -23.307 1.00 92.94 248 PHE A CA 1
ATOM 1952 C C . PHE A 1 248 ? 3.770 -5.230 -22.224 1.00 92.94 248 PHE A C 1
ATOM 1954 O O . PHE A 1 248 ? 3.362 -5.667 -21.151 1.00 92.94 248 PHE A O 1
ATOM 1961 N N . ALA A 1 249 ? 3.765 -3.925 -22.505 1.00 92.19 249 ALA A N 1
ATOM 1962 C CA . ALA A 1 249 ? 3.262 -2.907 -21.586 1.00 92.19 249 ALA A CA 1
ATOM 1963 C C . ALA A 1 249 ? 1.743 -3.021 -21.369 1.00 92.19 249 ALA A C 1
ATOM 1965 O O . ALA A 1 249 ? 1.271 -2.813 -20.257 1.00 92.19 249 ALA A O 1
ATOM 1966 N N . ALA A 1 250 ? 0.980 -3.409 -22.394 1.00 93.00 250 ALA A N 1
ATOM 1967 C CA . ALA A 1 250 ? -0.456 -3.644 -22.271 1.00 93.00 250 ALA A CA 1
ATOM 1968 C C . ALA A 1 250 ? -0.786 -4.867 -21.403 1.00 93.00 250 ALA A C 1
ATOM 1970 O O . ALA A 1 250 ? -1.792 -4.846 -20.710 1.00 93.00 250 ALA A O 1
ATOM 1971 N N . ARG A 1 251 ? 0.057 -5.909 -21.405 1.00 93.12 251 ARG A N 1
ATOM 1972 C CA . ARG A 1 251 ? -0.087 -7.070 -20.502 1.00 93.12 251 ARG A CA 1
ATOM 1973 C C . ARG A 1 251 ? 0.321 -6.781 -19.054 1.00 93.12 251 ARG A C 1
ATOM 1975 O O . ARG A 1 251 ? 0.024 -7.586 -18.181 1.00 93.12 251 ARG A O 1
ATOM 1982 N N . LEU A 1 252 ? 1.084 -5.710 -18.834 1.00 89.69 252 LEU A N 1
ATOM 1983 C CA . LEU A 1 252 ? 1.535 -5.261 -17.515 1.00 89.69 252 LEU A CA 1
ATOM 1984 C C . LEU A 1 252 ? 0.488 -4.416 -16.778 1.00 89.69 252 LEU A C 1
ATOM 1986 O O . LEU A 1 252 ? 0.556 -4.331 -15.555 1.00 89.69 252 LEU A O 1
ATOM 1990 N N . MET A 1 253 ? -0.409 -3.763 -17.523 1.00 85.19 253 MET A N 1
ATOM 1991 C CA . MET A 1 253 ? -1.564 -3.025 -16.996 1.00 85.19 253 MET A CA 1
ATOM 1992 C C . MET A 1 253 ? -2.711 -3.975 -16.670 1.00 85.19 253 MET A C 1
ATOM 1994 O O . MET A 1 253 ? -3.396 -3.703 -15.661 1.00 85.19 253 MET A O 1
#

Secondary structure (DSSP, 8-state):
-HHHHTTPPPPPS---SS--PPEEEEETTEEEEE-------HHHHHHSPPPPPPPPP------S-BTTBPP--TTSPP---HHHHHHHHH-THHHHHHHTTS-S-----------------------------HHHHHHHHHHHHHHHSS-HHHHHHHHHHHHH-GGGTTTHHHHHHHHHHHHHHHHHHT-HHHHHHHHHHHHHHHT-TT---GGGHHHHHHHHHHHHH-S-SSS-TTTS-HHHHHHHHHHH-

Radius of gyration: 33.52 Å; chains: 1; bounding box: 73×49×109 Å

Organism: Culex pipiens (NCBI:txid7175)